Protein AF-A0A523UAK1-F1 (afdb_monomer_lite)

Secondary structure (DSSP, 8-state):
-HHHHHHHHHHHHHHHHHTT--HHHHHHHHT--HHHHHHHHHHHHHHHHHHHHHHHHHHHHHHHHHHHHHHHHHHHHHH--PPPGGGG--TTTTTS---EEEEETTTEEEEEEEETTTEEEEE-GGGGSTTHHHHHHHTTT-HHHHHHHHHHHHHHHHHHHHHHHHHHHHHHHHHHHS--EESS-SSSEEETHHHHHHHHHHHHHHHH---TTTTPPEEEEEEETTEEEEEETTEEEEEES-HHHHHHHHHHHHHHHHHHHH-TTTHHHHHHHHHHHHHHHHHHHHHHHHHHHHHHH----S--TTS--

Radius of gyration: 34.35 Å; chains: 1; bounding box: 77×34×96 Å

Sequence (309 aa):
MERRRKRELLDRILQLSRQGSSDSAIGRQLGIHRTTVKRYRESAEKEDVTKQARIQVVQEALSKHFTELCQVIENMRSQIVAPSPDYACIDDLGTHGLHSITYVERGSGVLWRTQEGMGVELCIPVESEFLFPRLRQHTKGLEFWKLFQVWKEKGGQYLSELSSFWRLIKRQAEEKTGLRILTTLDEPGLSRHFPHNIYEDACAHAFFGYTGWEGLAYEIASPKPDWFQLRQGGTTLACSSIKDEMERCLQAHQEMMEEHRSSDERALELRKAVEILGHLKELETRIAPELERLRLKRTFPGRCDVCPD

Foldseek 3Di:
DVVVVLVVLLVQLQVCVVVVDQLVRSCVVVVHDSVVSVVSPVVVVVVVVVVVVVVVVQVVVLVVLLVVLLVLLVLVLQQLDQAQLLQLLPVPCPDDQDWDWGQGPPRWTWTWGDDVPPFIFTDTPSCVDPCNVVNCQLAPPDCLVVLVVVLRVLSRVLSRLSNVLLVVLQVLLCVQLVFHEDPDQPAWHFHPVLSSVLSVLLSCCLQPVDDPCVPWDWDWDDPDQLKTFIDTPNHTGTIGSDSVSSVSSVVSSVVSSCCSNPDPVNSVSCVSSNVSSVVSVVSSVVNNVVSVVCSVVSHRNGGDPPNDD

pLDDT: mean 89.35, std 11.79, range [46.25, 98.06]

Structure (mmCIF, N/CA/C/O backbone):
data_AF-A0A523UAK1-F1
#
_entry.id   AF-A0A523UAK1-F1
#
loop_
_atom_site.group_PDB
_atom_site.id
_atom_site.type_symbol
_atom_site.label_atom_id
_atom_site.label_alt_id
_atom_site.label_comp_id
_atom_site.label_asym_id
_atom_site.label_entity_id
_atom_site.label_seq_id
_atom_site.pdbx_PDB_ins_code
_atom_site.Cartn_x
_atom_site.Cartn_y
_atom_site.Cartn_z
_atom_site.occupancy
_atom_site.B_iso_or_equiv
_atom_site.auth_seq_id
_atom_site.auth_comp_id
_atom_site.auth_asym_id
_atom_site.auth_atom_id
_atom_site.pdbx_PDB_model_num
ATOM 1 N N . MET A 1 1 ? 23.419 -9.175 -55.969 1.00 69.56 1 MET A N 1
ATOM 2 C CA . MET A 1 1 ? 24.867 -8.849 -55.903 1.00 69.56 1 MET A CA 1
ATOM 3 C C . MET A 1 1 ? 25.168 -7.354 -56.001 1.00 69.56 1 MET A C 1
ATOM 5 O O . MET A 1 1 ? 26.048 -6.877 -55.297 1.00 69.56 1 MET A O 1
ATOM 9 N N . GLU A 1 2 ? 24.438 -6.599 -56.818 1.00 88.38 2 GLU A N 1
ATOM 10 C CA . GLU A 1 2 ? 24.721 -5.183 -57.094 1.00 88.38 2 GLU A CA 1
ATOM 11 C C . GLU A 1 2 ? 24.652 -4.255 -55.863 1.00 88.38 2 GLU A C 1
ATOM 13 O O . GLU A 1 2 ? 25.543 -3.435 -55.656 1.00 88.38 2 GLU A O 1
ATOM 18 N N . ARG A 1 3 ? 23.673 -4.456 -54.966 1.00 89.31 3 ARG A N 1
ATOM 19 C CA . ARG A 1 3 ? 23.558 -3.683 -53.709 1.00 89.31 3 ARG A CA 1
ATOM 20 C C . ARG A 1 3 ? 24.768 -3.844 -52.783 1.00 89.31 3 ARG A C 1
ATOM 22 O O . ARG A 1 3 ? 25.185 -2.877 -52.154 1.00 89.31 3 ARG A O 1
ATOM 29 N N . ARG A 1 4 ? 25.344 -5.049 -52.720 1.00 91.50 4 ARG A N 1
ATOM 30 C CA . ARG A 1 4 ? 26.516 -5.349 -51.885 1.00 91.50 4 ARG A CA 1
ATOM 31 C C . ARG A 1 4 ? 27.772 -4.670 -52.433 1.00 91.50 4 ARG A C 1
ATOM 33 O O . ARG A 1 4 ? 28.433 -3.968 -51.684 1.00 91.50 4 ARG A O 1
ATOM 40 N N . ARG A 1 5 ? 28.021 -4.775 -53.746 1.00 92.56 5 ARG A N 1
ATOM 41 C CA . ARG A 1 5 ? 29.144 -4.088 -54.414 1.00 92.56 5 ARG A CA 1
ATOM 42 C C . ARG A 1 5 ? 29.057 -2.567 -54.277 1.00 92.56 5 ARG A C 1
ATOM 44 O O . ARG A 1 5 ? 30.064 -1.913 -54.037 1.00 92.56 5 ARG A O 1
ATOM 51 N N . LYS A 1 6 ? 27.847 -2.002 -54.389 1.00 91.44 6 LYS A N 1
ATOM 52 C CA . LYS A 1 6 ? 27.622 -0.567 -54.165 1.00 91.44 6 LYS A CA 1
ATOM 53 C C . LYS A 1 6 ? 27.946 -0.160 -52.725 1.00 91.44 6 LYS A C 1
ATOM 55 O O . LYS A 1 6 ? 28.580 0.870 -52.536 1.00 91.44 6 LYS A O 1
ATOM 60 N N . ARG A 1 7 ? 27.545 -0.959 -51.729 1.00 90.50 7 ARG A N 1
ATOM 61 C CA . ARG A 1 7 ? 27.861 -0.706 -50.314 1.00 90.50 7 ARG A CA 1
ATOM 62 C C . ARG A 1 7 ? 29.368 -0.785 -50.049 1.00 90.50 7 ARG A C 1
ATOM 64 O O . ARG A 1 7 ? 29.921 0.164 -49.519 1.00 90.50 7 ARG A O 1
ATOM 71 N N . GLU A 1 8 ? 30.035 -1.832 -50.532 1.00 94.12 8 GLU A N 1
ATOM 72 C CA . GLU A 1 8 ? 31.496 -1.990 -50.412 1.00 94.12 8 GLU A CA 1
ATOM 73 C C . GLU A 1 8 ? 32.261 -0.815 -51.050 1.00 94.12 8 GLU A C 1
ATOM 75 O O . GLU A 1 8 ? 33.266 -0.351 -50.512 1.00 94.12 8 GLU A O 1
ATOM 80 N N . LEU A 1 9 ? 31.770 -0.295 -52.181 1.00 94.31 9 LEU A N 1
ATOM 81 C CA . LEU A 1 9 ? 32.341 0.888 -52.818 1.00 94.31 9 LEU A CA 1
ATOM 82 C C . LEU A 1 9 ? 32.147 2.161 -51.975 1.00 94.31 9 LEU A C 1
ATOM 84 O O . LEU A 1 9 ? 33.087 2.945 -51.849 1.00 94.31 9 LEU A O 1
ATOM 88 N N . LEU A 1 10 ? 30.953 2.373 -51.410 1.00 94.38 10 LEU A N 1
ATOM 89 C CA . LEU A 1 10 ? 30.673 3.508 -50.522 1.00 94.38 10 LEU A CA 1
ATOM 90 C C . LEU A 1 10 ? 31.551 3.462 -49.266 1.00 94.38 10 LEU A C 1
ATOM 92 O O . LEU A 1 10 ? 32.147 4.478 -48.913 1.00 94.38 10 LEU A O 1
ATOM 96 N N . ASP A 1 11 ? 31.705 2.284 -48.660 1.00 93.06 11 ASP A N 1
ATOM 97 C CA . ASP A 1 11 ? 32.556 2.082 -47.483 1.00 93.06 11 ASP A CA 1
ATOM 98 C C . ASP A 1 11 ? 34.022 2.430 -47.791 1.00 93.06 11 ASP A C 1
ATOM 100 O O . ASP A 1 11 ? 34.675 3.128 -47.013 1.00 93.06 11 ASP A O 1
ATOM 104 N N . ARG A 1 12 ? 34.527 2.037 -48.971 1.00 95.62 12 ARG A N 1
ATOM 105 C CA . ARG A 1 12 ? 35.880 2.398 -49.435 1.00 95.62 12 ARG A CA 1
ATOM 106 C C . ARG A 1 12 ? 36.051 3.897 -49.673 1.00 95.62 12 ARG A C 1
ATOM 108 O O . ARG A 1 12 ? 37.082 4.450 -49.296 1.00 95.62 12 ARG A O 1
ATOM 115 N N . ILE A 1 13 ? 35.060 4.555 -50.282 1.00 95.88 13 ILE A N 1
ATOM 116 C CA . ILE A 1 13 ? 35.073 6.014 -50.488 1.00 95.88 13 ILE A CA 1
ATOM 117 C C . ILE A 1 13 ? 35.121 6.737 -49.134 1.00 95.88 13 ILE A C 1
ATOM 119 O O . ILE A 1 13 ? 35.956 7.624 -48.949 1.00 95.88 13 ILE A O 1
ATOM 123 N N . LEU A 1 14 ? 34.283 6.332 -48.172 1.00 94.19 14 LEU A N 1
ATOM 124 C CA . LEU A 1 14 ? 34.266 6.906 -46.823 1.00 94.19 14 LEU A CA 1
ATOM 125 C C . LEU A 1 14 ? 35.585 6.669 -46.078 1.00 94.19 14 LEU A C 1
ATOM 127 O O . LEU A 1 14 ? 36.099 7.587 -45.441 1.00 94.19 14 LEU A O 1
ATOM 131 N N . GLN A 1 15 ? 36.159 5.467 -46.174 1.00 95.75 15 GLN A N 1
ATOM 132 C CA . GLN A 1 15 ? 37.431 5.135 -45.531 1.00 95.75 15 GLN A CA 1
ATOM 133 C C . GLN A 1 15 ? 38.581 6.004 -46.057 1.00 95.75 15 GLN A C 1
ATOM 135 O O . GLN A 1 15 ? 39.305 6.595 -45.258 1.00 95.75 15 GLN A O 1
ATOM 140 N N . LEU A 1 16 ? 38.727 6.127 -47.382 1.00 96.62 16 LEU A N 1
ATOM 141 C CA . LEU A 1 16 ? 39.774 6.959 -47.987 1.00 96.62 16 LEU A CA 1
ATOM 142 C C . LEU A 1 16 ? 39.581 8.447 -47.661 1.00 96.62 16 LEU A C 1
ATOM 144 O O . LEU A 1 16 ? 40.558 9.157 -47.417 1.00 96.62 16 LEU A O 1
ATOM 148 N N . SER A 1 17 ? 38.330 8.915 -47.593 1.00 95.75 17 SER A N 1
ATOM 149 C CA . SER A 1 17 ? 38.021 10.285 -47.168 1.00 95.75 17 SER A CA 1
ATOM 150 C C . SER A 1 17 ? 38.417 10.534 -45.707 1.00 95.75 17 SER A C 1
ATOM 152 O O . SER A 1 17 ? 39.015 11.564 -45.412 1.00 95.75 17 SER A O 1
ATOM 154 N N . ARG A 1 18 ? 38.156 9.584 -44.793 1.00 94.25 18 ARG A N 1
ATOM 155 C CA . ARG A 1 18 ? 38.577 9.662 -43.376 1.00 94.25 18 ARG A CA 1
ATOM 156 C C . ARG A 1 18 ? 40.099 9.652 -43.202 1.00 94.25 18 ARG A C 1
ATOM 158 O O . ARG A 1 18 ? 40.598 10.193 -42.225 1.00 94.25 18 ARG A O 1
ATOM 165 N N . GLN A 1 19 ? 40.831 9.074 -44.155 1.00 96.75 19 GLN A N 1
ATOM 166 C CA . GLN A 1 19 ? 42.298 9.115 -44.216 1.00 96.75 19 GLN A CA 1
ATOM 167 C C . GLN A 1 19 ? 42.849 10.432 -44.800 1.00 96.75 19 GLN A C 1
ATOM 169 O O . GLN A 1 19 ? 44.060 10.568 -44.948 1.00 96.75 19 GLN A O 1
ATOM 174 N N . GLY A 1 20 ? 41.989 11.394 -45.156 1.00 96.88 20 GLY A N 1
ATOM 175 C CA . GLY A 1 20 ? 42.397 12.694 -45.697 1.00 96.88 20 GLY A CA 1
ATOM 176 C C . GLY A 1 20 ? 42.646 12.716 -47.210 1.00 96.88 20 GLY A C 1
ATOM 177 O O . GLY A 1 20 ? 43.204 13.686 -47.723 1.00 96.88 20 GLY A O 1
ATOM 178 N N . SER A 1 21 ? 42.241 11.680 -47.954 1.00 97.75 21 SER A N 1
ATOM 179 C CA . SER A 1 21 ? 42.381 11.672 -49.418 1.00 97.75 21 SER A CA 1
ATOM 180 C C . SER A 1 21 ? 41.394 12.637 -50.087 1.00 97.75 21 SER A C 1
ATOM 182 O O . SER A 1 21 ? 40.208 12.647 -49.767 1.00 97.75 21 SER A O 1
ATOM 184 N N . SER A 1 22 ? 41.858 13.415 -51.072 1.00 97.94 22 SER A N 1
ATOM 185 C CA . SER A 1 22 ? 40.984 14.293 -51.870 1.00 97.94 22 SER A CA 1
ATOM 186 C C . SER A 1 22 ? 40.099 13.506 -52.847 1.00 97.94 22 SER A C 1
ATOM 188 O O . SER A 1 22 ? 40.484 12.435 -53.314 1.00 97.94 22 SER A O 1
ATOM 190 N N . ASP A 1 23 ? 38.951 14.067 -53.252 1.00 97.38 23 ASP A N 1
ATOM 191 C CA . ASP A 1 23 ? 38.010 13.417 -54.190 1.00 97.38 23 ASP A CA 1
ATOM 192 C C . ASP A 1 23 ? 38.673 12.981 -55.507 1.00 97.38 23 ASP A C 1
ATOM 194 O O . ASP A 1 23 ? 38.358 11.928 -56.064 1.00 97.38 23 ASP A O 1
ATOM 198 N N . SER A 1 24 ? 39.633 13.774 -55.992 1.00 97.62 24 SER A N 1
ATOM 199 C CA . SER A 1 24 ? 40.429 13.454 -57.181 1.00 97.62 24 SER A CA 1
ATOM 200 C C . SER A 1 24 ? 41.380 12.274 -56.949 1.00 97.62 24 SER A C 1
ATOM 202 O O . SER A 1 24 ? 41.566 11.455 -57.848 1.00 97.62 24 SER A O 1
ATOM 204 N N . ALA A 1 25 ? 41.988 12.165 -55.761 1.00 97.81 25 ALA A N 1
ATOM 205 C CA . ALA A 1 25 ? 42.853 11.039 -55.404 1.00 97.81 25 ALA A CA 1
ATOM 206 C C . ALA A 1 25 ? 42.045 9.741 -55.255 1.00 97.81 25 ALA A C 1
ATOM 208 O O . ALA A 1 25 ? 42.407 8.729 -55.854 1.00 97.81 25 ALA A O 1
ATOM 209 N N . ILE A 1 26 ? 40.904 9.810 -54.564 1.00 97.62 26 ILE A N 1
ATOM 210 C CA . ILE A 1 26 ? 39.968 8.689 -54.397 1.00 97.62 26 ILE A CA 1
ATOM 211 C C . ILE A 1 26 ? 39.463 8.200 -55.761 1.00 97.62 26 ILE A C 1
ATOM 213 O O . ILE A 1 26 ? 39.461 7.000 -56.029 1.00 97.62 26 ILE A O 1
ATOM 217 N N . GLY A 1 27 ? 39.081 9.123 -56.652 1.00 97.75 27 GLY A N 1
ATOM 218 C CA . GLY A 1 27 ? 38.611 8.784 -57.996 1.00 97.75 27 GLY A CA 1
ATOM 219 C C . GLY A 1 27 ? 39.660 8.055 -58.838 1.00 97.75 27 GLY A C 1
ATOM 220 O O . GLY A 1 27 ? 39.342 7.048 -59.471 1.00 97.75 27 GLY A O 1
ATOM 221 N N . ARG A 1 28 ? 40.926 8.500 -58.783 1.00 97.88 28 ARG A N 1
ATOM 222 C CA . ARG A 1 28 ? 42.049 7.808 -59.441 1.00 97.88 28 ARG A CA 1
ATOM 223 C C . ARG A 1 28 ? 42.280 6.409 -58.869 1.00 97.88 28 ARG A C 1
ATOM 225 O O . ARG A 1 28 ? 42.494 5.483 -59.639 1.00 97.88 28 ARG A O 1
ATOM 232 N N . GLN A 1 29 ? 42.204 6.252 -57.547 1.00 97.62 29 GLN A N 1
ATOM 233 C CA . GLN A 1 29 ? 42.451 4.972 -56.878 1.00 97.62 29 GLN A CA 1
ATOM 234 C C . GLN A 1 29 ? 41.345 3.937 -57.127 1.00 97.62 29 GLN A C 1
ATOM 236 O O . GLN A 1 29 ? 41.633 2.750 -57.254 1.00 97.62 29 GLN A O 1
ATOM 241 N N . LEU A 1 30 ? 40.083 4.370 -57.187 1.00 96.75 30 LEU A N 1
ATOM 242 C CA . LEU A 1 30 ? 38.929 3.479 -57.350 1.00 96.75 30 LEU A CA 1
ATOM 243 C C . LEU A 1 30 ? 38.461 3.335 -58.807 1.00 96.75 30 LEU A C 1
ATOM 245 O O . LEU A 1 30 ? 37.552 2.550 -59.067 1.00 96.75 30 LEU A O 1
ATOM 249 N N . GLY A 1 31 ? 39.049 4.082 -59.747 1.00 97.06 31 GLY A N 1
ATOM 250 C CA . GLY A 1 31 ? 38.653 4.071 -61.159 1.00 97.06 31 GLY A CA 1
ATOM 251 C C . GLY A 1 31 ? 37.300 4.741 -61.422 1.00 97.06 31 GLY A C 1
ATOM 252 O O . GLY A 1 31 ? 36.548 4.300 -62.287 1.00 97.06 31 GLY A O 1
ATOM 253 N N . ILE A 1 32 ? 36.953 5.786 -60.660 1.00 97.00 32 ILE A N 1
ATOM 254 C CA . ILE A 1 32 ? 35.646 6.461 -60.721 1.00 97.00 32 ILE A CA 1
ATOM 255 C C . ILE A 1 32 ? 35.835 7.969 -60.901 1.00 97.00 32 ILE A C 1
ATOM 257 O O . ILE A 1 32 ? 36.723 8.581 -60.313 1.00 97.00 32 ILE A O 1
ATOM 261 N N . HIS A 1 33 ? 34.965 8.605 -61.688 1.00 97.94 33 HIS A N 1
ATOM 262 C CA . HIS A 1 33 ? 35.018 10.049 -61.906 1.00 97.94 33 HIS A CA 1
ATOM 263 C C . HIS A 1 33 ? 34.830 10.854 -60.602 1.00 97.94 33 HIS A C 1
ATOM 265 O O . HIS A 1 33 ? 33.950 10.554 -59.791 1.00 97.94 33 HIS A O 1
ATOM 271 N N . ARG A 1 34 ? 35.607 11.935 -60.427 1.00 97.44 34 ARG A N 1
ATOM 272 C CA . ARG A 1 34 ? 35.631 12.765 -59.201 1.00 97.44 34 ARG A CA 1
ATOM 273 C C . ARG A 1 34 ? 34.254 13.279 -58.757 1.00 97.44 34 ARG A C 1
ATOM 275 O O . ARG A 1 34 ? 33.979 13.355 -57.567 1.00 97.44 34 ARG A O 1
ATOM 282 N N . THR A 1 35 ? 33.370 13.615 -59.701 1.00 97.19 35 THR A N 1
ATOM 283 C CA . THR A 1 35 ? 32.014 14.108 -59.382 1.00 97.19 35 THR A CA 1
ATOM 284 C C . THR A 1 35 ? 31.138 13.010 -58.786 1.00 97.19 35 THR A C 1
ATOM 286 O O . THR A 1 35 ? 30.347 13.279 -57.887 1.00 97.19 35 THR A O 1
ATOM 289 N N . THR A 1 36 ? 31.312 11.764 -59.237 1.00 96.31 36 THR A N 1
ATOM 290 C CA . THR A 1 36 ? 30.631 10.595 -58.677 1.00 96.31 36 THR A CA 1
ATOM 291 C C . THR A 1 36 ? 31.126 10.314 -57.264 1.00 96.31 36 THR A C 1
ATOM 293 O O . THR A 1 36 ? 30.300 10.065 -56.391 1.00 96.31 36 THR A O 1
ATOM 296 N N . VAL A 1 37 ? 32.441 10.419 -57.025 1.00 97.12 37 VAL A N 1
ATOM 297 C CA . VAL A 1 37 ? 33.036 10.300 -55.682 1.00 97.12 37 VAL A CA 1
ATOM 298 C C . VAL A 1 37 ? 32.459 11.355 -54.741 1.00 97.12 37 VAL A C 1
ATOM 300 O O . VAL A 1 37 ? 31.913 10.987 -53.705 1.00 97.12 37 VAL A O 1
ATOM 303 N N . LYS A 1 38 ? 32.486 12.638 -55.133 1.00 96.69 38 LYS A N 1
ATOM 304 C CA . LYS A 1 38 ? 31.915 13.741 -54.344 1.00 96.69 38 LYS A CA 1
ATOM 305 C C . LYS A 1 38 ? 30.445 13.487 -53.994 1.00 96.69 38 LYS A C 1
ATOM 307 O O . LYS A 1 38 ? 30.083 13.518 -52.824 1.00 96.69 38 LYS A O 1
ATOM 312 N N . ARG A 1 39 ? 29.615 13.154 -54.992 1.00 96.94 39 ARG A N 1
ATOM 313 C CA . ARG A 1 39 ? 28.186 12.855 -54.794 1.00 96.94 39 ARG A CA 1
ATOM 314 C C . ARG A 1 39 ? 27.964 11.675 -53.846 1.00 96.94 39 ARG A C 1
ATOM 316 O O . ARG A 1 39 ? 27.059 11.714 -53.021 1.00 96.94 39 ARG A O 1
ATOM 323 N N . TYR A 1 40 ? 28.748 10.607 -53.987 1.00 95.12 40 TYR A N 1
ATOM 324 C CA . TYR A 1 40 ? 28.641 9.425 -53.131 1.00 95.12 40 TYR A CA 1
ATOM 325 C C . TYR A 1 40 ? 29.091 9.703 -51.702 1.00 95.12 40 TYR A C 1
ATOM 327 O O . TYR A 1 40 ? 28.405 9.263 -50.783 1.00 95.12 40 TYR A O 1
ATOM 335 N N . ARG A 1 41 ? 30.166 10.477 -51.509 1.00 95.12 41 ARG A N 1
ATOM 336 C CA . ARG A 1 41 ? 30.589 10.924 -50.180 1.00 95.12 41 ARG A CA 1
ATOM 337 C C . ARG A 1 41 ? 29.502 11.764 -49.514 1.00 95.12 41 ARG A C 1
ATOM 339 O O . ARG A 1 41 ? 29.046 11.386 -48.447 1.00 95.12 41 ARG A O 1
ATOM 346 N N . GLU A 1 42 ? 29.027 12.825 -50.169 1.00 94.88 42 GLU A N 1
ATOM 347 C CA . GLU A 1 42 ? 27.986 13.708 -49.615 1.00 94.88 42 GLU A CA 1
ATOM 348 C C . GLU A 1 42 ? 26.691 12.945 -49.291 1.00 94.88 42 GLU A C 1
ATOM 350 O O . GLU A 1 42 ? 26.047 13.190 -48.273 1.00 94.88 42 GLU A O 1
ATOM 355 N N . SER A 1 43 ? 26.295 11.999 -50.151 1.00 92.56 43 SER A N 1
ATOM 356 C CA . SER A 1 43 ? 25.129 11.148 -49.899 1.00 92.56 43 SER A CA 1
ATOM 357 C C . SER A 1 43 ? 25.333 10.237 -48.688 1.00 92.56 43 SER A C 1
ATOM 359 O O . SER A 1 43 ? 24.403 10.064 -47.906 1.00 92.56 43 SER A O 1
ATOM 361 N N . ALA A 1 44 ? 26.519 9.645 -48.542 1.00 89.81 44 ALA A N 1
ATOM 362 C CA . ALA A 1 44 ? 26.830 8.742 -47.443 1.00 89.81 44 ALA A CA 1
ATOM 363 C C . ALA A 1 44 ? 27.013 9.492 -46.112 1.00 89.81 44 ALA A C 1
ATOM 365 O O . ALA A 1 44 ? 26.558 9.011 -45.082 1.00 89.81 44 ALA A O 1
ATOM 366 N N . GLU A 1 45 ? 27.589 10.698 -46.132 1.00 90.19 45 GLU A N 1
ATOM 367 C CA . GLU A 1 45 ? 27.660 11.597 -44.973 1.00 90.19 45 GLU A CA 1
ATOM 368 C C . GLU A 1 45 ? 26.258 11.987 -44.489 1.00 90.19 45 GLU A C 1
ATOM 370 O O . GLU A 1 45 ? 25.968 11.886 -43.300 1.00 90.19 45 GLU A O 1
ATOM 375 N N . LYS A 1 46 ? 25.345 12.353 -45.401 1.00 92.38 46 LYS A N 1
ATOM 376 C CA . LYS A 1 46 ? 23.939 12.627 -45.049 1.00 92.38 46 LYS A CA 1
ATOM 377 C C . LYS A 1 46 ? 23.236 11.406 -44.453 1.00 92.38 46 LYS A C 1
ATOM 379 O O . LYS A 1 46 ? 22.458 11.553 -43.509 1.00 92.38 46 LYS A O 1
ATOM 384 N N . GLU A 1 47 ? 23.484 10.212 -44.993 1.00 90.19 47 GLU A N 1
ATOM 385 C CA . GLU A 1 47 ? 22.935 8.962 -44.455 1.00 90.19 47 GLU A CA 1
ATOM 386 C C . GLU A 1 47 ? 23.496 8.654 -43.059 1.00 90.19 47 GLU A C 1
ATOM 388 O O . GLU A 1 47 ? 22.721 8.296 -42.173 1.00 90.19 47 GLU A O 1
ATOM 393 N N . ASP A 1 48 ? 24.799 8.856 -42.830 1.00 89.06 48 ASP A N 1
ATOM 394 C CA . ASP A 1 48 ? 25.440 8.654 -41.524 1.00 89.06 48 ASP A CA 1
ATOM 395 C C . ASP A 1 48 ? 24.907 9.644 -40.481 1.00 89.06 48 ASP A C 1
ATOM 397 O O . ASP A 1 48 ? 24.493 9.224 -39.404 1.00 89.06 48 ASP A O 1
ATOM 401 N N . VAL A 1 49 ? 24.779 10.931 -40.830 1.00 90.88 49 VAL A N 1
ATOM 402 C CA . VAL A 1 49 ? 24.141 11.945 -39.968 1.00 90.88 49 VAL A CA 1
ATOM 403 C C . VAL A 1 49 ? 22.700 11.551 -39.638 1.00 90.88 49 VAL A C 1
ATOM 405 O O . VAL A 1 49 ? 22.292 11.590 -38.481 1.00 90.88 49 VAL A O 1
ATOM 408 N N . THR A 1 50 ? 21.928 11.103 -40.632 1.00 93.06 50 THR A N 1
ATOM 409 C CA . THR A 1 50 ? 20.543 10.654 -40.413 1.00 93.06 50 THR A CA 1
ATOM 410 C C . THR A 1 50 ? 20.491 9.418 -39.513 1.00 93.06 50 THR A C 1
ATOM 412 O O . THR A 1 50 ? 19.621 9.308 -38.651 1.00 93.06 50 THR A O 1
ATOM 415 N N . LYS A 1 51 ? 21.418 8.472 -39.690 1.00 92.19 51 LYS A N 1
ATOM 416 C CA . LYS A 1 51 ? 21.523 7.265 -38.867 1.00 92.19 51 LYS A CA 1
ATOM 417 C C . LYS A 1 51 ? 21.908 7.607 -37.428 1.00 92.19 51 LYS A C 1
ATOM 419 O O . LYS A 1 51 ? 21.285 7.076 -36.515 1.00 92.19 51 LYS A O 1
ATOM 424 N N . GLN A 1 52 ? 22.882 8.491 -37.226 1.00 92.69 52 GLN A N 1
ATOM 425 C CA . GLN A 1 52 ? 23.281 8.975 -35.904 1.00 92.69 52 GLN A CA 1
ATOM 426 C C . GLN A 1 52 ? 22.129 9.702 -35.212 1.00 92.69 52 GLN A C 1
ATOM 428 O O . GLN A 1 52 ? 21.824 9.378 -34.070 1.00 92.69 52 GLN A O 1
ATOM 433 N N . ALA A 1 53 ? 21.414 10.578 -35.925 1.00 93.94 53 ALA A N 1
ATOM 434 C CA . ALA A 1 53 ? 20.222 11.239 -35.400 1.00 93.94 53 ALA A CA 1
ATOM 435 C C . ALA A 1 53 ? 19.140 10.226 -34.982 1.00 93.94 53 ALA A C 1
ATOM 437 O O . ALA A 1 53 ? 18.564 10.346 -33.906 1.00 93.94 53 ALA A O 1
ATOM 438 N N . ARG A 1 54 ? 18.895 9.176 -35.782 1.00 93.12 54 ARG A N 1
ATOM 439 C CA . ARG A 1 54 ? 17.960 8.096 -35.413 1.00 93.12 54 ARG A CA 1
ATOM 440 C C . ARG A 1 54 ? 18.408 7.335 -34.167 1.00 93.12 54 ARG A C 1
ATOM 442 O O . ARG A 1 54 ? 17.581 7.069 -33.302 1.00 93.12 54 ARG A O 1
ATOM 449 N N . ILE A 1 55 ? 19.694 6.988 -34.075 1.00 94.19 55 ILE A N 1
ATOM 450 C CA . ILE A 1 55 ? 20.260 6.318 -32.896 1.00 94.19 55 ILE A CA 1
ATOM 451 C C . ILE A 1 55 ? 20.083 7.201 -31.660 1.00 94.19 55 ILE A C 1
ATOM 453 O O . ILE A 1 55 ? 19.635 6.704 -30.632 1.00 94.19 55 ILE A O 1
ATOM 457 N N . GLN A 1 56 ? 20.372 8.497 -31.773 1.00 95.00 56 GLN A N 1
ATOM 458 C CA . GLN A 1 56 ? 20.227 9.448 -30.679 1.00 95.00 56 GLN A CA 1
ATOM 459 C C . GLN A 1 56 ? 18.769 9.558 -30.211 1.00 95.00 56 GLN A C 1
ATOM 461 O O . GLN A 1 56 ? 18.509 9.411 -29.023 1.00 95.00 56 GLN A O 1
ATOM 466 N N . VAL A 1 57 ? 17.809 9.715 -31.129 1.00 94.31 57 VAL A N 1
ATOM 467 C CA . VAL A 1 57 ? 16.373 9.766 -30.787 1.00 94.31 57 VAL A CA 1
ATOM 468 C C . VAL A 1 57 ? 15.926 8.492 -30.064 1.00 94.31 57 VAL A C 1
ATOM 470 O O . VAL A 1 57 ? 15.200 8.557 -29.074 1.00 94.31 57 VAL A O 1
ATOM 473 N N . VAL A 1 58 ? 16.387 7.323 -30.521 1.00 93.56 58 VAL A N 1
ATOM 474 C CA . VAL A 1 58 ? 16.097 6.037 -29.868 1.00 93.56 58 VAL A CA 1
ATOM 475 C C . VAL A 1 58 ? 16.723 5.965 -28.471 1.00 93.56 58 VAL A C 1
ATOM 477 O O . VAL A 1 58 ? 16.063 5.531 -27.528 1.00 93.56 58 VAL A O 1
ATOM 480 N N . GLN A 1 59 ? 17.972 6.407 -28.314 1.00 93.62 59 GLN A N 1
ATOM 481 C CA . GLN A 1 59 ? 18.662 6.444 -27.021 1.00 93.62 59 GLN A CA 1
ATOM 482 C C . GLN A 1 59 ? 17.982 7.393 -26.029 1.00 93.62 59 GLN A C 1
ATOM 484 O O . GLN A 1 59 ? 17.835 7.043 -24.857 1.00 93.62 59 GLN A O 1
ATOM 489 N N . GLU A 1 60 ? 17.535 8.562 -26.485 1.00 93.94 60 GLU A N 1
ATOM 490 C CA . GLU A 1 60 ? 16.794 9.533 -25.676 1.00 93.94 60 GLU A CA 1
ATOM 491 C C . GLU A 1 60 ? 15.438 8.966 -25.237 1.00 93.94 60 GLU A C 1
ATOM 493 O O . GLU A 1 60 ? 15.106 9.015 -24.051 1.00 93.94 60 GLU A O 1
ATOM 498 N N . ALA A 1 61 ? 14.692 8.344 -26.157 1.00 93.50 61 ALA A N 1
ATOM 499 C CA . ALA A 1 61 ? 13.417 7.700 -25.848 1.00 93.50 61 ALA A CA 1
ATOM 500 C C . ALA A 1 61 ? 13.574 6.556 -24.829 1.00 93.50 61 ALA A C 1
ATOM 502 O O . ALA A 1 61 ? 12.819 6.488 -23.859 1.00 93.50 61 ALA A O 1
ATOM 503 N N . LEU A 1 62 ? 14.583 5.694 -25.002 1.00 93.19 62 LEU A N 1
ATOM 504 C CA . LEU A 1 62 ? 14.900 4.618 -24.057 1.00 93.19 62 LEU A CA 1
ATOM 505 C C . LEU A 1 62 ? 15.315 5.158 -22.685 1.00 93.19 62 LEU A C 1
ATOM 507 O O . LEU A 1 62 ? 14.859 4.653 -21.662 1.00 93.19 62 LEU A O 1
ATOM 511 N N . SER A 1 63 ? 16.150 6.198 -22.655 1.00 93.75 63 SER A N 1
ATOM 512 C CA . SER A 1 63 ? 16.603 6.820 -21.405 1.00 93.75 63 SER A CA 1
ATOM 513 C C . SER A 1 63 ? 15.439 7.439 -20.636 1.00 93.75 63 SER A C 1
ATOM 515 O O . SER A 1 63 ? 15.353 7.286 -19.414 1.00 93.75 63 SER A O 1
ATOM 517 N N . LYS A 1 64 ? 14.512 8.092 -21.347 1.00 94.94 64 LYS A N 1
ATOM 518 C CA . LYS A 1 64 ? 13.277 8.618 -20.764 1.00 94.94 64 LYS A CA 1
ATOM 519 C C . LYS A 1 64 ? 12.407 7.489 -20.208 1.00 94.94 64 LYS A C 1
ATOM 521 O O . LYS A 1 64 ? 12.076 7.526 -19.029 1.00 94.94 64 LYS A O 1
ATOM 526 N N . HIS A 1 65 ? 12.129 6.457 -21.006 1.00 95.31 65 HIS A N 1
ATOM 527 C CA . HIS A 1 65 ? 11.343 5.289 -20.583 1.00 95.31 65 HIS A CA 1
ATOM 528 C C . HIS A 1 65 ? 11.921 4.624 -19.324 1.00 95.31 65 HIS A C 1
ATOM 530 O O . HIS A 1 65 ? 11.203 4.373 -18.361 1.00 95.31 65 HIS A O 1
ATOM 536 N N . PHE A 1 66 ? 13.236 4.398 -19.273 1.00 95.06 66 PHE A N 1
ATOM 537 C CA . PHE A 1 66 ? 13.881 3.819 -18.090 1.00 95.06 66 PHE A CA 1
ATOM 538 C C . PHE A 1 66 ? 13.859 4.743 -16.872 1.00 95.06 66 PHE A C 1
ATOM 540 O O . PHE A 1 66 ? 13.751 4.251 -15.750 1.00 95.06 66 PHE A O 1
ATOM 547 N N . THR A 1 67 ? 13.916 6.061 -17.072 1.00 96.19 67 THR A N 1
ATOM 548 C CA . THR A 1 67 ? 13.746 7.033 -15.982 1.00 96.19 67 THR A CA 1
ATOM 549 C C . THR A 1 67 ? 12.341 6.941 -15.393 1.00 96.19 67 THR A C 1
ATOM 551 O O . THR A 1 67 ? 12.191 6.891 -14.174 1.00 96.19 67 THR A O 1
ATOM 554 N N . GLU A 1 68 ? 11.319 6.834 -16.240 1.00 96.50 68 GLU A N 1
ATOM 555 C CA . GLU A 1 68 ? 9.935 6.671 -15.795 1.00 96.50 68 GLU A CA 1
ATOM 556 C C . GLU A 1 68 ? 9.729 5.326 -15.074 1.00 96.50 68 GLU A C 1
ATOM 558 O O . GLU A 1 68 ? 9.110 5.293 -14.014 1.00 96.50 68 GLU A O 1
ATOM 563 N N . LEU A 1 69 ? 10.332 4.225 -15.547 1.00 97.12 69 LEU A N 1
ATOM 564 C CA . LEU A 1 69 ? 10.319 2.949 -14.811 1.00 97.12 69 LEU A CA 1
ATOM 565 C C . LEU A 1 69 ? 10.999 3.046 -13.436 1.00 97.12 69 LEU A C 1
ATOM 567 O O . LEU A 1 69 ? 10.543 2.414 -12.484 1.00 97.12 69 LEU A O 1
ATOM 571 N N . CYS A 1 70 ? 12.075 3.830 -13.306 1.00 97.00 70 CYS A N 1
ATOM 572 C CA . CYS A 1 70 ? 12.704 4.072 -12.004 1.00 97.00 70 CYS A CA 1
ATOM 573 C C . CYS A 1 70 ? 11.764 4.819 -11.050 1.00 97.00 70 CYS A C 1
ATOM 575 O O . CYS A 1 70 ? 11.777 4.534 -9.856 1.00 97.00 70 CYS A O 1
ATOM 577 N N . GLN A 1 71 ? 10.934 5.730 -11.567 1.00 96.81 71 GLN A N 1
ATOM 578 C CA . GLN A 1 71 ? 9.923 6.414 -10.762 1.00 96.81 71 GLN A CA 1
ATOM 579 C C . GLN A 1 71 ? 8.850 5.441 -10.259 1.00 96.81 71 GLN A C 1
ATOM 581 O O . GLN A 1 71 ? 8.503 5.486 -9.083 1.00 96.81 71 GLN A O 1
ATOM 586 N N . VAL A 1 72 ? 8.387 4.513 -11.105 1.00 96.69 72 VAL A N 1
ATOM 587 C CA . VAL A 1 72 ? 7.452 3.449 -10.687 1.00 96.69 72 VAL A CA 1
ATOM 588 C C . VAL A 1 72 ? 8.067 2.591 -9.578 1.00 96.69 72 VAL A C 1
ATOM 590 O O . VAL A 1 72 ? 7.390 2.265 -8.610 1.00 96.69 72 VAL A O 1
ATOM 593 N N . ILE A 1 73 ? 9.357 2.245 -9.678 1.00 96.75 73 ILE A N 1
ATOM 594 C CA . ILE A 1 73 ? 10.063 1.500 -8.620 1.00 96.75 73 ILE A CA 1
ATOM 595 C C . ILE A 1 73 ? 10.090 2.291 -7.307 1.00 96.75 73 ILE A C 1
ATOM 597 O O . ILE A 1 73 ? 9.870 1.704 -6.250 1.00 96.75 73 ILE A O 1
ATOM 601 N N . GLU A 1 74 ? 10.348 3.599 -7.356 1.00 95.12 74 GLU A N 1
ATOM 602 C CA . GLU A 1 74 ? 10.359 4.452 -6.162 1.00 95.12 74 GLU A CA 1
ATOM 603 C C . GLU A 1 74 ? 8.967 4.536 -5.518 1.00 95.12 74 GLU A C 1
ATOM 605 O O . GLU A 1 74 ? 8.835 4.339 -4.310 1.00 95.12 74 GLU A O 1
ATOM 610 N N . ASN A 1 75 ? 7.923 4.727 -6.332 1.00 93.38 75 ASN A N 1
ATOM 611 C CA . ASN A 1 75 ? 6.530 4.719 -5.880 1.00 93.38 75 ASN A CA 1
ATOM 612 C C . ASN A 1 75 ? 6.153 3.365 -5.263 1.00 93.38 75 ASN A C 1
ATOM 614 O O . ASN A 1 75 ? 5.498 3.302 -4.228 1.00 93.38 75 ASN A O 1
ATOM 618 N N . MET A 1 76 ? 6.593 2.265 -5.875 1.00 94.56 76 MET A N 1
ATOM 619 C CA . MET A 1 76 ? 6.373 0.923 -5.347 1.00 94.56 76 MET A CA 1
ATOM 620 C C . MET A 1 76 ? 7.090 0.729 -4.012 1.00 94.56 76 MET A C 1
ATOM 622 O O . MET A 1 76 ? 6.501 0.214 -3.067 1.00 94.56 76 MET A O 1
ATOM 626 N N . ARG A 1 77 ? 8.339 1.184 -3.900 1.00 94.19 77 ARG A N 1
ATOM 627 C CA . ARG A 1 77 ? 9.121 1.089 -2.666 1.00 94.19 77 ARG A CA 1
ATOM 628 C C . ARG A 1 77 ? 8.487 1.879 -1.521 1.00 94.19 77 ARG A C 1
ATOM 630 O O . ARG A 1 77 ? 8.485 1.381 -0.402 1.00 94.19 77 ARG A O 1
ATOM 637 N N . SER A 1 78 ? 7.967 3.080 -1.775 1.00 91.94 78 SER A N 1
ATOM 638 C CA . SER A 1 78 ? 7.310 3.880 -0.733 1.00 91.94 78 SER A CA 1
ATOM 639 C C . SER A 1 78 ? 5.961 3.300 -0.294 1.00 91.94 78 SER A C 1
ATOM 641 O O . SER A 1 78 ? 5.540 3.538 0.837 1.00 91.94 78 SER A O 1
ATOM 643 N N . GLN A 1 79 ? 5.303 2.517 -1.155 1.00 91.75 79 GLN A N 1
ATOM 644 C CA . GLN A 1 79 ? 3.991 1.917 -0.890 1.00 91.75 79 GLN A CA 1
ATOM 645 C C . GLN A 1 79 ? 4.048 0.505 -0.288 1.00 91.75 79 GLN A C 1
ATOM 647 O O . GLN A 1 79 ? 3.065 0.065 0.302 1.00 91.75 79 GLN A O 1
ATOM 652 N N . ILE A 1 80 ? 5.172 -0.211 -0.404 1.00 92.81 80 ILE A N 1
ATOM 653 C CA . ILE A 1 80 ? 5.382 -1.505 0.266 1.00 92.81 80 ILE A CA 1
ATOM 654 C C . ILE A 1 80 ? 5.776 -1.236 1.719 1.00 92.81 80 ILE A C 1
ATOM 656 O O . ILE A 1 80 ? 6.952 -1.211 2.078 1.00 92.81 80 ILE A O 1
ATOM 660 N N . VAL A 1 81 ? 4.757 -0.970 2.529 1.00 91.12 81 VAL A N 1
ATOM 661 C CA . VAL A 1 81 ? 4.846 -0.726 3.969 1.00 91.12 81 VAL A CA 1
ATOM 662 C C . VAL A 1 81 ? 3.684 -1.447 4.637 1.00 91.12 81 VAL A C 1
ATOM 664 O O . VAL A 1 81 ? 2.553 -1.382 4.150 1.00 91.12 81 VAL A O 1
ATOM 667 N N . ALA A 1 82 ? 3.950 -2.132 5.745 1.00 89.31 82 ALA A N 1
ATOM 668 C CA . ALA A 1 82 ? 2.923 -2.846 6.477 1.00 89.31 82 ALA A CA 1
ATOM 669 C C . ALA A 1 82 ? 1.853 -1.853 6.953 1.00 89.31 82 ALA A C 1
ATOM 671 O O . ALA A 1 82 ? 2.204 -0.830 7.553 1.00 89.31 82 ALA A O 1
ATOM 672 N N . PRO A 1 83 ? 0.559 -2.138 6.732 1.00 86.69 83 PRO A N 1
ATOM 673 C CA . PRO A 1 83 ? -0.499 -1.279 7.241 1.00 86.69 83 PRO A CA 1
ATOM 674 C C . PRO A 1 83 ? -0.417 -1.182 8.770 1.00 86.69 83 PRO A C 1
ATOM 676 O O . PRO A 1 83 ? -0.281 -2.200 9.455 1.00 86.69 83 PRO A O 1
ATOM 679 N N . SER A 1 84 ? -0.513 0.033 9.317 1.00 86.75 84 SER A N 1
ATOM 680 C CA . SER A 1 84 ? -0.690 0.185 10.766 1.00 86.75 84 SER A CA 1
ATOM 681 C C . SER A 1 84 ? -2.057 -0.397 11.176 1.00 86.75 84 SER A C 1
ATOM 683 O O . SER A 1 84 ? -3.016 -0.297 10.400 1.00 86.75 84 SER A O 1
ATOM 685 N N . PRO A 1 85 ? -2.155 -1.033 12.360 1.00 86.31 85 PRO A N 1
ATOM 686 C CA . PRO A 1 85 ? -3.401 -1.622 12.848 1.00 86.31 85 PRO A CA 1
ATOM 687 C C . PRO A 1 85 ? -4.543 -0.602 12.981 1.00 86.31 85 PRO A C 1
ATOM 689 O O . PRO A 1 85 ? -5.701 -0.966 12.763 1.00 86.31 85 PRO A O 1
ATOM 692 N N . ASP A 1 86 ? -4.227 0.669 13.237 1.00 77.69 86 ASP A N 1
ATOM 693 C CA . ASP A 1 86 ? -5.207 1.754 13.405 1.00 77.69 86 ASP A CA 1
ATOM 694 C C . ASP A 1 86 ? -6.005 1.990 12.109 1.00 77.69 86 ASP A C 1
ATOM 696 O O . ASP A 1 86 ? -7.210 2.232 12.114 1.00 77.69 86 ASP A O 1
ATOM 700 N N . TYR A 1 87 ? -5.344 1.818 10.961 1.00 69.94 87 TYR A N 1
ATOM 701 C CA . TYR A 1 87 ? -5.927 2.010 9.629 1.00 69.94 87 TYR A CA 1
ATOM 702 C C . TYR A 1 87 ? -6.664 0.773 9.098 1.00 69.94 87 TYR A C 1
ATOM 704 O O . TYR A 1 87 ? -7.293 0.830 8.039 1.00 69.94 87 TYR A O 1
ATOM 712 N N . ALA A 1 88 ? -6.584 -0.349 9.813 1.00 64.50 88 ALA A N 1
ATOM 713 C CA . ALA A 1 88 ? -7.207 -1.613 9.433 1.00 64.50 88 ALA A CA 1
ATOM 714 C C . ALA A 1 88 ? -8.603 -1.809 10.047 1.00 64.50 88 ALA A C 1
ATOM 716 O O . ALA A 1 88 ? -9.204 -2.871 9.878 1.00 64.50 88 ALA A O 1
ATOM 717 N N . CYS A 1 89 ? -9.143 -0.796 10.732 1.00 65.19 89 CYS A N 1
ATOM 718 C CA . CYS A 1 89 ? -10.527 -0.785 11.189 1.00 65.19 89 CYS A CA 1
ATOM 719 C C . CYS A 1 89 ? -11.466 -0.570 9.989 1.00 65.19 89 CYS A C 1
ATOM 721 O O . CYS A 1 89 ? -11.877 0.547 9.672 1.00 65.19 89 CYS A O 1
ATOM 723 N N . ILE A 1 90 ? -11.762 -1.649 9.260 1.00 65.00 90 ILE A N 1
ATOM 724 C CA . ILE A 1 90 ? -12.609 -1.592 8.066 1.00 65.00 90 ILE A CA 1
ATOM 725 C C . ILE A 1 90 ? -14.078 -1.702 8.479 1.00 65.00 90 ILE A C 1
ATOM 727 O O . ILE A 1 90 ? -14.661 -2.788 8.473 1.00 65.00 90 ILE A O 1
ATOM 731 N N . ASP A 1 91 ? -14.665 -0.568 8.855 1.00 61.16 91 ASP A N 1
ATOM 732 C CA . ASP A 1 91 ? -16.037 -0.490 9.370 1.00 61.16 91 ASP A CA 1
ATOM 733 C C . ASP A 1 91 ? -17.112 -0.927 8.346 1.00 61.16 91 ASP A C 1
ATOM 735 O O . ASP A 1 91 ? -18.170 -1.420 8.730 1.00 61.16 91 ASP A O 1
ATOM 739 N N . ASP A 1 92 ? -16.810 -0.847 7.041 1.00 55.34 92 ASP A N 1
ATOM 740 C CA . ASP A 1 92 ? -17.812 -0.888 5.960 1.00 55.34 92 ASP A CA 1
ATOM 741 C C . ASP A 1 92 ? -17.527 -1.895 4.823 1.00 55.34 92 ASP A C 1
ATOM 743 O O . ASP A 1 92 ? -17.949 -1.704 3.681 1.00 55.34 92 ASP A O 1
ATOM 747 N N . LEU A 1 93 ? -16.865 -3.030 5.090 1.00 52.34 93 LEU A N 1
ATOM 748 C CA . LEU A 1 93 ? -16.768 -4.098 4.067 1.00 52.34 93 LEU A CA 1
ATOM 749 C C . LEU A 1 93 ? -18.132 -4.703 3.685 1.00 52.34 93 LEU A C 1
ATOM 751 O O . LEU A 1 93 ? -18.227 -5.399 2.675 1.00 52.34 93 LEU A O 1
ATOM 755 N N . GLY A 1 94 ? -19.164 -4.489 4.507 1.00 46.25 94 GLY A N 1
ATOM 756 C CA . GLY A 1 94 ? -20.398 -5.271 4.477 1.00 46.25 94 GLY A CA 1
ATOM 757 C C . GLY A 1 94 ? -21.536 -4.737 3.610 1.00 46.25 94 GLY A C 1
ATOM 758 O O . GLY A 1 94 ? -22.396 -5.527 3.239 1.00 46.25 94 GLY A O 1
ATOM 759 N N . THR A 1 95 ? -21.594 -3.444 3.281 1.00 52.19 95 THR A N 1
ATOM 760 C CA . THR A 1 95 ? -22.861 -2.863 2.784 1.00 52.19 95 THR A CA 1
ATOM 761 C C . THR A 1 95 ? -22.868 -2.456 1.316 1.00 52.19 95 THR A C 1
ATOM 763 O O . THR A 1 95 ? -23.933 -2.521 0.705 1.00 52.19 95 THR A O 1
ATOM 766 N N . HIS A 1 96 ? -21.732 -2.105 0.697 1.00 51.81 96 HIS A N 1
ATOM 767 C CA . HIS A 1 96 ? -21.758 -1.547 -0.670 1.00 51.81 96 HIS A CA 1
ATOM 768 C C . HIS A 1 96 ? -20.714 -2.074 -1.664 1.00 51.81 96 HIS A C 1
ATOM 770 O O . HIS A 1 96 ? -20.552 -1.480 -2.729 1.00 51.81 96 HIS A O 1
ATOM 776 N N . GLY A 1 97 ? -20.028 -3.189 -1.381 1.00 51.59 97 GLY A N 1
ATOM 777 C CA . GLY A 1 97 ? -19.096 -3.805 -2.346 1.00 51.59 97 GLY A CA 1
ATOM 778 C C . GLY A 1 97 ? -17.993 -2.855 -2.840 1.00 51.59 97 GLY A C 1
ATOM 779 O O . GLY A 1 97 ? -17.452 -3.035 -3.933 1.00 51.59 97 GLY A O 1
ATOM 780 N N . LEU A 1 98 ? -17.702 -1.801 -2.069 1.00 51.34 98 LEU A N 1
ATOM 781 C CA . LEU A 1 98 ? -16.845 -0.710 -2.498 1.00 51.34 98 LEU A CA 1
ATOM 782 C C . LEU A 1 98 ? -15.394 -0.955 -2.085 1.00 51.34 98 LEU A C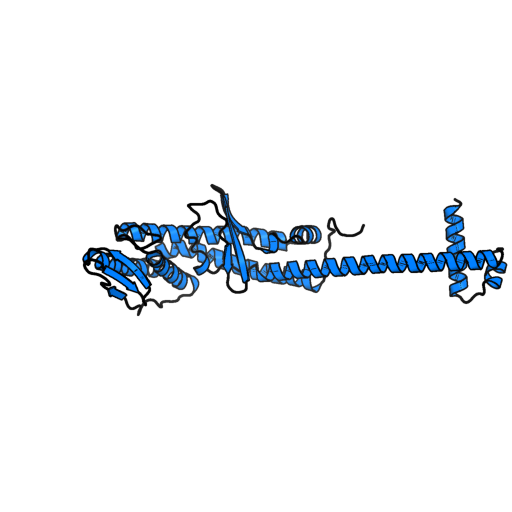 1
ATOM 784 O O . LEU A 1 98 ? -15.099 -1.480 -1.014 1.00 51.34 98 LEU A O 1
ATOM 788 N N . HIS A 1 99 ? -14.491 -0.516 -2.957 1.00 53.81 99 HIS A N 1
ATOM 789 C CA . HIS A 1 99 ? -13.065 -0.432 -2.688 1.00 53.81 99 HIS A CA 1
ATOM 790 C C . HIS A 1 99 ? -12.872 0.606 -1.576 1.00 53.81 99 HIS A C 1
ATOM 792 O O . HIS A 1 99 ? -13.061 1.797 -1.824 1.00 53.81 99 HIS A O 1
ATOM 798 N N . SER A 1 100 ? -12.529 0.183 -0.359 1.00 57.97 100 SER A N 1
ATOM 799 C CA . SER A 1 100 ? -12.070 1.141 0.645 1.00 57.97 100 SER A CA 1
ATOM 800 C C . SER A 1 100 ? -10.628 1.498 0.312 1.00 57.97 100 SER A C 1
ATOM 802 O O . SER A 1 100 ? -9.763 0.625 0.203 1.00 57.97 100 SER A O 1
ATOM 804 N N . ILE A 1 101 ? -10.392 2.788 0.088 1.00 55.34 101 ILE A N 1
ATOM 805 C CA . ILE A 1 101 ? -9.052 3.352 -0.014 1.00 55.34 101 ILE A CA 1
ATOM 806 C C . ILE A 1 101 ? -8.729 3.895 1.364 1.00 55.34 101 ILE A C 1
ATOM 808 O O . ILE A 1 101 ? -9.302 4.911 1.760 1.00 55.34 101 ILE A O 1
ATOM 812 N N . THR A 1 102 ? -7.801 3.260 2.069 1.00 61.06 102 THR A N 1
ATOM 813 C CA . THR A 1 102 ? -7.254 3.871 3.276 1.00 61.06 102 THR A CA 1
ATOM 814 C C . THR A 1 102 ? -5.863 4.387 2.971 1.00 61.06 102 THR A C 1
ATOM 816 O O . THR A 1 102 ? -4.984 3.672 2.486 1.00 61.06 102 THR A O 1
ATOM 819 N N . TYR A 1 103 ? -5.684 5.683 3.200 1.00 54.56 103 TYR A N 1
ATOM 820 C CA . TYR A 1 103 ? -4.386 6.323 3.098 1.00 54.56 103 TYR A CA 1
ATOM 821 C C . TYR A 1 103 ? -3.602 5.994 4.362 1.00 54.56 103 TYR A C 1
ATOM 823 O O . TYR A 1 103 ? -4.018 6.360 5.457 1.00 54.56 103 TYR A O 1
ATOM 831 N N . VAL A 1 104 ? -2.479 5.301 4.206 1.00 56.25 104 VAL A N 1
ATOM 832 C CA . VAL A 1 104 ? -1.491 5.153 5.273 1.00 56.25 104 VAL A CA 1
ATOM 833 C C . VAL A 1 104 ? -0.666 6.442 5.321 1.00 56.25 104 VAL A C 1
ATOM 835 O O . VAL A 1 104 ? -0.469 7.117 4.299 1.00 56.25 104 VAL A O 1
ATOM 838 N N . GLU A 1 105 ? -0.191 6.811 6.512 1.00 50.66 105 GLU A N 1
ATOM 839 C CA . GLU A 1 105 ? 0.739 7.929 6.683 1.00 50.66 105 GLU A CA 1
ATOM 840 C C . GLU A 1 105 ? 1.883 7.856 5.655 1.00 50.66 105 GLU A C 1
ATOM 842 O O . GLU A 1 105 ? 2.425 6.783 5.391 1.00 50.66 105 GLU A O 1
ATOM 847 N N . ARG A 1 106 ? 2.273 9.019 5.107 1.00 54.00 106 ARG A N 1
ATOM 848 C CA . ARG A 1 106 ? 3.263 9.226 4.016 1.00 54.00 106 ARG A CA 1
ATOM 849 C C . ARG A 1 106 ? 2.755 9.091 2.574 1.00 54.00 106 ARG A C 1
ATOM 851 O O . ARG A 1 106 ? 3.566 9.041 1.654 1.00 54.00 106 ARG A O 1
ATOM 858 N N . GLY A 1 107 ? 1.442 9.123 2.350 1.00 54.81 107 GLY A N 1
ATOM 859 C CA . GLY A 1 107 ? 0.876 9.120 0.990 1.00 54.81 107 GLY A CA 1
ATOM 860 C C . GLY A 1 107 ? 0.869 7.737 0.332 1.00 54.81 107 GLY A C 1
ATOM 861 O O . GLY A 1 107 ? 0.589 7.615 -0.861 1.00 54.81 107 GLY A O 1
ATOM 862 N N . SER A 1 108 ? 1.137 6.696 1.116 1.00 60.81 108 SER A N 1
ATOM 863 C CA . SER A 1 108 ? 1.015 5.308 0.703 1.00 60.81 108 SER A CA 1
ATOM 864 C C . SER A 1 108 ? -0.437 4.888 0.886 1.00 60.81 108 SER A C 1
ATOM 866 O O . SER A 1 108 ? -0.862 4.507 1.969 1.00 60.81 108 SER A O 1
ATOM 868 N N . GLY A 1 109 ? -1.244 5.018 -0.166 1.00 60.59 109 GLY A N 1
ATOM 869 C CA . GLY A 1 109 ? -2.562 4.390 -0.174 1.00 60.59 109 GLY A CA 1
ATOM 870 C C . GLY A 1 109 ? -2.384 2.878 -0.117 1.00 60.59 109 GLY A C 1
ATOM 871 O O . GLY A 1 109 ? -1.569 2.336 -0.857 1.00 60.59 109 GLY A O 1
ATOM 872 N N . VAL A 1 110 ? -3.126 2.191 0.739 1.00 66.38 110 VAL A N 1
ATOM 873 C CA . VAL A 1 110 ? -3.329 0.754 0.588 1.00 66.38 110 VAL A CA 1
ATOM 874 C C . VAL A 1 110 ? -4.772 0.593 0.151 1.00 66.38 110 VAL A C 1
ATOM 876 O O . VAL A 1 110 ? -5.710 1.025 0.819 1.00 66.38 110 VAL A O 1
ATOM 879 N N . LEU A 1 111 ? -4.933 0.031 -1.036 1.00 68.25 111 LEU A N 1
ATOM 880 C CA . LEU A 1 111 ? -6.222 -0.363 -1.561 1.00 68.25 111 LEU A CA 1
ATOM 881 C C . LEU A 1 111 ? -6.456 -1.788 -1.094 1.00 68.25 111 LEU A C 1
ATOM 883 O O . LEU A 1 111 ? -5.557 -2.621 -1.172 1.00 68.25 111 LEU A O 1
ATOM 887 N N . TRP A 1 112 ? -7.661 -2.112 -0.664 1.00 72.44 112 TRP A N 1
ATOM 888 C CA . TRP A 1 112 ? -8.042 -3.512 -0.603 1.00 72.44 112 TRP A CA 1
ATOM 889 C C . TRP A 1 112 ? -9.363 -3.736 -1.293 1.00 72.44 112 TRP A C 1
ATOM 891 O O . TRP A 1 112 ? -10.237 -2.868 -1.365 1.00 72.44 112 TRP A O 1
ATOM 901 N N . ARG A 1 113 ? -9.489 -4.945 -1.820 1.00 71.38 113 ARG A N 1
ATOM 902 C CA . ARG A 1 113 ? -10.712 -5.428 -2.425 1.00 71.38 113 ARG A CA 1
ATOM 903 C C . ARG A 1 113 ? -11.181 -6.623 -1.626 1.00 71.38 113 ARG A C 1
ATOM 905 O O . ARG A 1 113 ? -10.465 -7.613 -1.503 1.00 71.38 113 ARG A O 1
ATOM 912 N N . THR A 1 114 ? -12.394 -6.539 -1.105 1.00 68.88 114 THR A N 1
ATOM 913 C CA . THR A 1 114 ? -13.126 -7.737 -0.717 1.00 68.88 114 THR A CA 1
ATOM 914 C C . THR A 1 114 ? -13.855 -8.267 -1.934 1.00 68.88 114 THR A C 1
ATOM 916 O O . THR A 1 114 ? -14.515 -7.532 -2.668 1.00 68.88 114 THR A O 1
ATOM 919 N N . GLN A 1 115 ? -13.713 -9.560 -2.173 1.00 69.06 115 GLN A N 1
ATOM 920 C CA . GLN A 1 115 ? -14.577 -10.291 -3.086 1.00 69.06 115 GLN A CA 1
ATOM 921 C C . GLN A 1 115 ? -15.339 -11.316 -2.258 1.00 69.06 115 GLN A C 1
ATOM 923 O O . GLN A 1 115 ? -14.744 -11.983 -1.406 1.00 69.06 115 GLN A O 1
ATOM 928 N N . GLU A 1 116 ? -16.653 -11.422 -2.478 1.00 70.25 116 GLU A N 1
ATOM 929 C CA . GLU A 1 116 ? -17.479 -12.430 -1.810 1.00 70.25 116 GLU A CA 1
ATOM 930 C C . GLU A 1 116 ? -16.827 -13.813 -1.966 1.00 70.25 116 GLU A C 1
ATOM 932 O O . GLU A 1 116 ? -16.582 -14.283 -3.075 1.00 70.25 116 GLU A O 1
ATOM 937 N N . GLY A 1 117 ? -16.472 -14.432 -0.838 1.00 71.44 117 GLY A N 1
ATOM 938 C CA . GLY A 1 117 ? -15.834 -15.751 -0.792 1.00 71.44 117 GLY A CA 1
ATOM 939 C C . GLY A 1 117 ? -14.324 -15.811 -1.076 1.00 71.44 117 GLY A C 1
ATOM 940 O O . GLY A 1 117 ? -13.752 -16.883 -0.904 1.00 71.44 117 GLY A O 1
ATOM 941 N N . MET A 1 118 ? -13.654 -14.715 -1.460 1.00 68.44 118 MET A N 1
ATOM 942 C CA . MET A 1 118 ? -12.222 -14.727 -1.841 1.00 68.44 118 MET A CA 1
ATOM 943 C C . MET A 1 118 ? -11.284 -14.027 -0.838 1.00 68.44 118 MET A C 1
ATOM 945 O O . MET A 1 118 ? -10.071 -14.013 -1.035 1.00 68.44 118 MET A O 1
ATOM 949 N N . GLY A 1 119 ? -11.817 -13.491 0.263 1.00 79.50 119 GLY A N 1
ATOM 950 C CA . GLY A 1 119 ? -11.026 -12.818 1.299 1.00 79.50 119 GLY A CA 1
ATOM 951 C C . GLY A 1 119 ? -10.672 -11.367 0.958 1.00 79.50 119 GLY A C 1
ATOM 952 O O . GLY A 1 119 ? -11.304 -10.742 0.103 1.00 79.50 119 GLY A O 1
ATOM 953 N N . VAL A 1 120 ? -9.695 -10.814 1.683 1.00 83.69 120 VAL A N 1
ATOM 954 C CA . VAL A 1 120 ? -9.190 -9.446 1.497 1.00 83.69 120 VAL A CA 1
ATOM 955 C C . VAL A 1 120 ? -7.965 -9.493 0.583 1.00 83.69 120 VAL A C 1
ATOM 957 O O . VAL A 1 120 ? -6.939 -10.063 0.949 1.00 83.69 120 VAL A O 1
ATOM 960 N N . GLU A 1 121 ? -8.054 -8.891 -0.601 1.00 86.69 121 GLU A N 1
ATOM 961 C CA . GLU A 1 121 ? -6.913 -8.709 -1.500 1.00 86.69 121 GLU A CA 1
ATOM 962 C C . GLU A 1 121 ? -6.258 -7.353 -1.230 1.00 86.69 121 GLU A C 1
ATOM 964 O O . GLU A 1 121 ? -6.889 -6.313 -1.411 1.00 86.69 121 GLU A O 1
ATOM 969 N N . LEU A 1 122 ? -4.984 -7.359 -0.831 1.00 88.06 122 LEU A N 1
ATOM 970 C CA . LEU A 1 122 ? -4.167 -6.152 -0.728 1.00 88.06 122 LEU A CA 1
ATOM 971 C C . LEU A 1 122 ? -3.787 -5.664 -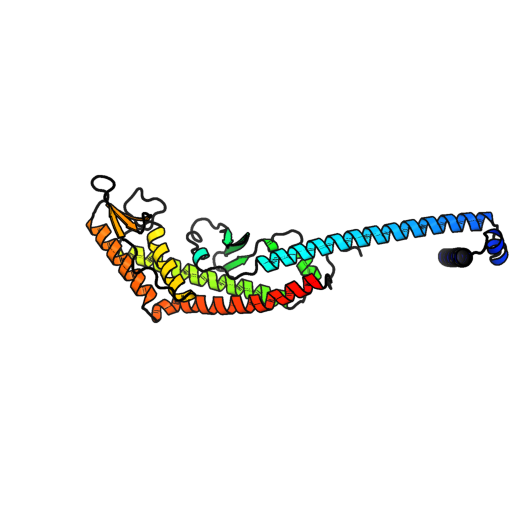2.129 1.00 88.06 122 LEU A C 1
ATOM 973 O O . LEU A 1 122 ? -3.375 -6.464 -2.961 1.00 88.06 122 LEU A O 1
ATOM 977 N N . CYS A 1 123 ? -3.867 -4.368 -2.391 1.00 89.56 123 CYS A N 1
ATOM 978 C CA . CYS A 1 123 ? -3.441 -3.716 -3.625 1.00 89.56 123 CYS A CA 1
ATOM 979 C C . CYS A 1 123 ? -2.719 -2.410 -3.274 1.00 89.56 123 CYS A C 1
ATOM 981 O O . CYS A 1 123 ? -3.107 -1.709 -2.341 1.00 89.56 123 CYS A O 1
ATOM 983 N N . ILE A 1 124 ? -1.693 -2.045 -4.037 1.00 90.12 124 ILE A N 1
ATOM 984 C CA . ILE A 1 124 ? -1.031 -0.741 -3.878 1.00 90.12 124 ILE A CA 1
ATOM 985 C C . ILE A 1 124 ? -1.305 0.159 -5.099 1.00 90.12 124 ILE A C 1
ATOM 987 O O . ILE A 1 124 ? -1.372 -0.349 -6.221 1.00 90.12 124 ILE A O 1
ATOM 991 N N . PRO A 1 125 ? -1.489 1.482 -4.925 1.00 89.62 125 PRO A N 1
ATOM 992 C CA . PRO A 1 125 ? -1.812 2.429 -5.991 1.00 89.62 125 PRO A CA 1
ATOM 993 C C . PRO A 1 125 ? -0.914 2.332 -7.224 1.00 89.62 125 PRO A C 1
ATOM 995 O O . PRO A 1 125 ? -1.417 2.434 -8.343 1.00 89.62 125 PRO A O 1
ATOM 998 N N . VAL A 1 126 ? 0.385 2.070 -7.043 1.00 93.06 126 VAL A N 1
ATOM 999 C CA . VAL A 1 126 ? 1.344 1.925 -8.150 1.00 93.06 126 VAL A CA 1
ATOM 1000 C C . VAL A 1 126 ? 0.941 0.816 -9.131 1.00 93.06 126 VAL A C 1
ATOM 1002 O O . VAL A 1 126 ? 1.261 0.906 -10.309 1.00 93.06 126 VAL A O 1
ATOM 1005 N N . GLU A 1 127 ? 0.179 -0.198 -8.704 1.00 94.12 127 GLU A N 1
ATOM 1006 C CA . GLU A 1 127 ? -0.302 -1.269 -9.591 1.00 94.12 127 GLU A CA 1
ATOM 1007 C C . GLU A 1 127 ? -1.270 -0.760 -10.668 1.00 94.12 127 GLU A C 1
ATOM 1009 O O . GLU A 1 127 ? -1.404 -1.383 -11.722 1.00 94.12 127 GLU A O 1
ATOM 1014 N N . SER A 1 128 ? -1.928 0.377 -10.416 1.00 91.94 128 SER A N 1
ATOM 1015 C CA . SER A 1 128 ? -2.818 1.044 -11.371 1.00 91.94 128 SER A CA 1
ATOM 1016 C C . SER A 1 128 ? -2.087 1.980 -12.339 1.00 91.94 128 SER A C 1
ATOM 1018 O O . SER A 1 128 ? -2.684 2.450 -13.309 1.00 91.94 128 SER A O 1
ATOM 1020 N N . GLU A 1 129 ? -0.795 2.247 -12.117 1.00 94.25 129 GLU A N 1
ATOM 1021 C CA . GLU A 1 129 ? -0.012 3.100 -13.004 1.00 94.25 129 GLU A CA 1
ATOM 1022 C C . GLU A 1 129 ? 0.214 2.428 -14.363 1.00 94.25 129 GLU A C 1
ATOM 1024 O O . GLU A 1 129 ? 0.546 1.246 -14.470 1.00 94.25 129 GLU A O 1
ATOM 1029 N N . PHE A 1 130 ? 0.127 3.221 -15.432 1.00 96.38 130 PHE A N 1
ATOM 1030 C CA . PHE A 1 130 ? 0.280 2.748 -16.811 1.00 96.38 130 PHE A CA 1
ATOM 1031 C C . PHE A 1 130 ? 1.596 1.993 -17.072 1.00 96.38 130 PHE A C 1
ATOM 1033 O O . PHE A 1 130 ? 1.651 1.078 -17.894 1.00 96.38 130 PHE A O 1
ATOM 1040 N N . LEU A 1 131 ? 2.670 2.367 -16.374 1.00 96.88 131 LEU A N 1
ATOM 1041 C CA . LEU A 1 131 ? 3.995 1.775 -16.547 1.00 96.88 131 LEU A CA 1
ATOM 1042 C C . LEU A 1 131 ? 4.246 0.544 -15.666 1.00 96.88 131 LEU A C 1
ATOM 1044 O O . LEU A 1 131 ? 5.214 -0.179 -15.914 1.00 96.88 131 LEU A O 1
ATOM 1048 N N . PHE A 1 132 ? 3.384 0.241 -14.694 1.00 97.25 132 PHE A N 1
ATOM 1049 C CA . PHE A 1 132 ? 3.562 -0.915 -13.814 1.00 97.25 132 PHE A CA 1
ATOM 1050 C C . PHE A 1 132 ? 3.569 -2.263 -14.565 1.00 97.25 132 PHE A C 1
ATOM 1052 O O . PHE A 1 132 ? 4.502 -3.053 -14.365 1.00 97.25 132 PHE A O 1
ATOM 1059 N N . PRO A 1 133 ? 2.652 -2.537 -15.521 1.00 97.56 133 PRO A N 1
ATOM 1060 C CA . PRO A 1 133 ? 2.731 -3.749 -16.339 1.00 97.56 133 PRO A CA 1
ATOM 1061 C C . PRO A 1 133 ? 4.043 -3.861 -17.127 1.00 97.56 133 PRO A C 1
ATOM 1063 O O . PRO A 1 133 ? 4.576 -4.959 -17.303 1.00 97.56 133 PRO A O 1
ATOM 1066 N N . ARG A 1 134 ? 4.605 -2.730 -17.571 1.00 97.25 134 ARG A N 1
ATOM 1067 C CA . ARG A 1 134 ? 5.875 -2.693 -18.312 1.00 97.25 134 ARG A CA 1
ATOM 1068 C C . ARG A 1 134 ? 7.067 -2.946 -17.408 1.00 97.25 134 ARG A C 1
ATOM 1070 O O . ARG A 1 134 ? 7.957 -3.696 -17.804 1.00 97.25 134 ARG A O 1
ATOM 1077 N N . LEU A 1 135 ? 7.062 -2.399 -16.191 1.00 97.31 135 LEU A N 1
ATOM 1078 C CA . LEU A 1 135 ? 8.042 -2.751 -15.165 1.00 97.31 135 LEU A CA 1
ATOM 1079 C C . LEU A 1 135 ? 8.053 -4.270 -14.952 1.00 97.31 135 LEU A C 1
ATOM 1081 O O . LEU A 1 135 ? 9.121 -4.886 -14.958 1.00 97.31 135 LEU A O 1
ATOM 1085 N N . ARG A 1 136 ? 6.871 -4.896 -14.865 1.00 97.12 136 ARG A N 1
ATOM 1086 C CA . ARG A 1 136 ? 6.727 -6.353 -14.730 1.00 97.12 136 ARG A CA 1
ATOM 1087 C C . ARG A 1 136 ? 7.252 -7.135 -15.930 1.00 97.12 136 ARG A C 1
ATOM 1089 O O . ARG A 1 136 ? 7.896 -8.161 -15.730 1.00 97.12 136 ARG A O 1
ATOM 1096 N N . GLN A 1 137 ? 7.036 -6.666 -17.159 1.00 97.12 137 GLN A N 1
ATOM 1097 C CA . GLN A 1 137 ? 7.618 -7.284 -18.361 1.00 97.12 137 GLN A CA 1
ATOM 1098 C C . GLN A 1 137 ? 9.152 -7.221 -18.344 1.00 97.12 137 GLN A C 1
ATOM 1100 O O . GLN A 1 137 ? 9.824 -8.228 -18.566 1.00 97.12 137 GLN A O 1
ATOM 1105 N N . HIS A 1 138 ? 9.699 -6.055 -17.999 1.00 96.69 138 HIS A N 1
ATOM 1106 C CA . HIS A 1 138 ? 11.138 -5.789 -17.925 1.00 96.69 138 HIS A CA 1
ATOM 1107 C C . HIS A 1 138 ? 11.871 -6.584 -16.853 1.00 96.69 138 HIS A C 1
ATOM 1109 O O . HIS A 1 138 ? 13.059 -6.868 -16.975 1.00 96.69 138 HIS A O 1
ATOM 1115 N N . THR A 1 139 ? 11.163 -6.937 -15.791 1.00 96.44 139 THR A N 1
ATOM 1116 C CA . THR A 1 139 ? 11.739 -7.588 -14.617 1.00 96.44 139 THR A CA 1
ATOM 1117 C C . THR A 1 139 ? 11.125 -8.961 -14.361 1.00 96.44 139 THR A C 1
ATOM 1119 O O . THR A 1 139 ? 11.176 -9.498 -13.251 1.00 96.44 139 THR A O 1
ATOM 1122 N N . LYS A 1 140 ? 10.539 -9.555 -15.404 1.00 95.62 140 LYS A N 1
ATOM 1123 C CA . LYS A 1 140 ? 9.930 -10.878 -15.339 1.00 95.62 140 LYS A CA 1
ATOM 1124 C C . LYS A 1 140 ? 10.962 -11.902 -14.864 1.00 95.62 140 LYS A C 1
ATOM 1126 O O . LYS A 1 140 ? 12.050 -12.008 -15.419 1.00 95.62 140 LYS A O 1
ATOM 1131 N N . GLY A 1 141 ? 10.592 -12.679 -13.849 1.00 93.94 141 GLY A N 1
ATOM 1132 C CA . GLY A 1 141 ? 11.434 -13.743 -13.299 1.00 93.94 141 GLY A CA 1
ATOM 1133 C C . GLY A 1 141 ? 12.372 -13.310 -12.172 1.00 93.94 141 GLY A C 1
ATOM 1134 O O . GLY A 1 141 ? 12.982 -14.180 -11.555 1.00 93.94 141 GLY A O 1
ATOM 1135 N N . LEU A 1 142 ? 12.456 -12.014 -11.852 1.00 95.25 142 LEU A N 1
ATOM 1136 C CA . LEU A 1 142 ? 13.160 -11.584 -10.647 1.00 95.25 142 LEU A CA 1
ATOM 1137 C C . LEU A 1 142 ? 12.431 -12.062 -9.385 1.00 95.25 142 LEU A C 1
ATOM 1139 O O . LEU A 1 142 ? 11.200 -12.105 -9.337 1.00 95.25 142 LEU A O 1
ATOM 1143 N N . GLU A 1 143 ? 13.207 -12.406 -8.356 1.00 94.69 143 GLU A N 1
ATOM 1144 C CA . GLU A 1 143 ? 12.697 -12.931 -7.085 1.00 94.69 143 GLU A CA 1
ATOM 1145 C C . GLU A 1 143 ? 11.743 -11.955 -6.390 1.00 94.69 143 GLU A C 1
ATOM 1147 O O . GLU A 1 143 ? 10.759 -12.391 -5.792 1.00 94.69 143 GLU A O 1
ATOM 1152 N N . PHE A 1 144 ? 11.964 -10.644 -6.541 1.00 94.88 144 PHE A N 1
ATOM 1153 C CA . PHE A 1 144 ? 11.130 -9.635 -5.891 1.00 94.88 144 PHE A CA 1
ATOM 1154 C C . PHE A 1 144 ? 9.643 -9.774 -6.236 1.00 94.88 144 PHE A C 1
ATOM 1156 O O . PHE A 1 144 ? 8.819 -9.512 -5.374 1.00 94.88 144 PHE A O 1
ATOM 1163 N N . TRP A 1 145 ? 9.270 -10.229 -7.442 1.00 97.00 145 TRP A N 1
ATOM 1164 C CA . TRP A 1 145 ? 7.856 -10.430 -7.786 1.00 97.00 145 TRP A CA 1
ATOM 1165 C C . TRP A 1 145 ? 7.210 -11.547 -6.967 1.00 97.00 145 TRP A C 1
ATOM 1167 O O . TRP A 1 145 ? 6.027 -11.462 -6.647 1.00 97.00 145 TRP A O 1
ATOM 1177 N N . LYS A 1 146 ? 7.980 -12.585 -6.616 1.00 97.25 146 LYS A N 1
ATOM 1178 C CA . LYS A 1 146 ? 7.509 -13.654 -5.729 1.00 97.25 146 LYS A CA 1
ATOM 1179 C C . LYS A 1 146 ? 7.358 -13.125 -4.306 1.00 97.25 146 LYS A C 1
ATOM 1181 O O . LYS A 1 146 ? 6.321 -13.343 -3.697 1.00 97.25 146 LYS A O 1
ATOM 1186 N N . LEU A 1 147 ? 8.357 -12.391 -3.810 1.00 97.31 147 LEU A N 1
ATOM 1187 C CA . LEU A 1 147 ? 8.306 -11.777 -2.478 1.00 97.31 147 LEU A CA 1
ATOM 1188 C C . LEU A 1 147 ? 7.151 -10.780 -2.358 1.00 97.31 147 LEU A C 1
ATOM 1190 O O . LEU A 1 147 ? 6.422 -10.814 -1.376 1.00 97.31 147 LEU A O 1
ATOM 1194 N N . PHE A 1 148 ? 6.951 -9.944 -3.376 1.00 96.75 148 PHE A N 1
ATOM 1195 C CA . PHE A 1 148 ? 5.859 -8.981 -3.442 1.00 96.75 148 PHE A CA 1
ATOM 1196 C C . PHE A 1 148 ? 4.496 -9.673 -3.405 1.00 96.75 148 PHE A C 1
ATOM 1198 O O . PHE A 1 148 ? 3.631 -9.261 -2.643 1.00 96.75 148 PHE A O 1
ATOM 1205 N N . GLN A 1 149 ? 4.318 -10.765 -4.153 1.00 96.56 149 GLN A N 1
ATOM 1206 C CA . GLN A 1 149 ? 3.076 -11.535 -4.114 1.00 96.56 149 GLN A CA 1
ATOM 1207 C C . GLN A 1 149 ? 2.814 -12.142 -2.726 1.00 96.56 149 GLN A C 1
ATOM 1209 O O . GLN A 1 149 ? 1.709 -12.016 -2.206 1.00 96.56 149 GLN A O 1
ATOM 1214 N N . VAL A 1 150 ? 3.835 -12.732 -2.094 1.00 97.12 150 VAL A N 1
ATOM 1215 C CA . VAL A 1 150 ? 3.719 -13.262 -0.724 1.00 97.12 150 VAL A CA 1
ATOM 1216 C C . VAL A 1 150 ? 3.405 -12.142 0.273 1.00 97.12 150 VAL A C 1
ATOM 1218 O O . VAL A 1 150 ? 2.583 -12.332 1.167 1.00 97.12 150 VAL A O 1
ATOM 1221 N N . TRP A 1 151 ? 4.008 -10.960 0.110 1.00 96.88 151 TRP A N 1
ATOM 1222 C CA . TRP A 1 151 ? 3.704 -9.781 0.923 1.00 96.88 151 TRP A CA 1
ATOM 1223 C C . TRP A 1 151 ? 2.243 -9.344 0.754 1.00 96.88 151 TRP A C 1
ATOM 1225 O O . TRP A 1 151 ? 1.564 -9.141 1.757 1.00 96.88 151 TRP A O 1
ATOM 1235 N N . LYS A 1 152 ? 1.711 -9.308 -0.477 1.00 94.69 152 LYS A N 1
ATOM 1236 C CA . LYS A 1 152 ? 0.289 -9.011 -0.732 1.00 94.69 152 LYS A CA 1
ATOM 1237 C C . LYS A 1 152 ? -0.643 -10.021 -0.060 1.00 94.69 152 LYS A C 1
ATOM 1239 O O . LYS A 1 152 ? -1.601 -9.626 0.599 1.00 94.69 152 LYS A O 1
ATOM 1244 N N . GLU A 1 153 ? -0.351 -11.313 -0.188 1.00 94.38 153 GLU A N 1
ATOM 1245 C CA . GLU A 1 153 ? -1.137 -12.390 0.430 1.00 94.38 153 GLU A CA 1
ATOM 1246 C C . GLU A 1 153 ? -1.123 -12.296 1.960 1.00 94.38 153 GLU A C 1
ATOM 1248 O O . GLU A 1 153 ? -2.168 -12.405 2.605 1.00 94.38 153 GLU A O 1
ATOM 1253 N N . LYS A 1 154 ? 0.049 -12.040 2.552 1.00 95.25 154 LYS A N 1
ATOM 1254 C CA . LYS A 1 154 ? 0.188 -11.838 3.998 1.00 95.25 154 LYS A CA 1
ATOM 1255 C C . LYS A 1 154 ? -0.507 -10.566 4.469 1.00 95.25 154 LYS A C 1
ATOM 1257 O O . LYS A 1 154 ? -1.127 -10.593 5.526 1.00 95.25 154 LYS A O 1
ATOM 1262 N N . GLY A 1 155 ? -0.474 -9.493 3.685 1.00 92.50 155 GLY A N 1
ATOM 1263 C CA . GLY A 1 155 ? -1.184 -8.258 4.009 1.00 92.50 155 GLY A CA 1
ATOM 1264 C C . GLY A 1 155 ? -2.696 -8.449 3.961 1.00 92.50 155 GLY A C 1
ATOM 1265 O O . GLY A 1 155 ? -3.396 -7.996 4.860 1.00 92.50 155 GLY A O 1
ATOM 1266 N N . GLY A 1 156 ? -3.197 -9.212 2.987 1.00 90.25 156 GLY A N 1
ATOM 1267 C CA . GLY A 1 156 ? -4.597 -9.636 2.946 1.00 90.25 156 GLY A CA 1
ATOM 1268 C C . GLY A 1 156 ? -5.005 -10.450 4.179 1.00 90.25 156 GLY A C 1
ATOM 1269 O O . GLY A 1 156 ? -6.026 -10.163 4.803 1.00 90.25 156 GLY A O 1
ATOM 1270 N N . GLN A 1 157 ? -4.175 -11.419 4.588 1.00 91.88 157 GLN A N 1
ATOM 1271 C CA . GLN A 1 157 ? -4.394 -12.193 5.820 1.00 91.88 157 GLN A CA 1
ATOM 1272 C C . GLN A 1 157 ? -4.421 -11.287 7.056 1.00 91.88 157 GLN A C 1
ATOM 1274 O O . GLN A 1 157 ? -5.360 -11.362 7.838 1.00 91.88 157 GLN A O 1
ATOM 1279 N N . TYR A 1 158 ? -3.439 -10.396 7.198 1.00 92.69 158 TYR A N 1
ATOM 1280 C CA . TYR A 1 158 ? -3.347 -9.441 8.303 1.00 92.69 158 TYR A CA 1
ATOM 1281 C C . TYR A 1 158 ? -4.607 -8.577 8.440 1.00 92.69 158 TYR A C 1
ATOM 1283 O O . TYR A 1 158 ? -5.218 -8.537 9.506 1.00 92.69 158 TYR A O 1
ATOM 1291 N N . LEU A 1 159 ? -5.044 -7.950 7.343 1.00 88.81 159 LEU A N 1
ATOM 1292 C CA . LEU A 1 159 ? -6.258 -7.129 7.325 1.00 88.81 159 LEU A CA 1
ATOM 1293 C C . LEU A 1 159 ? -7.517 -7.953 7.631 1.00 88.81 159 LEU A C 1
ATOM 1295 O O . LEU A 1 159 ? -8.437 -7.463 8.284 1.00 88.81 159 LEU A O 1
ATOM 1299 N N . SER A 1 160 ? -7.562 -9.212 7.190 1.00 88.19 160 SER A N 1
ATOM 1300 C CA . SER A 1 160 ? -8.668 -10.121 7.495 1.00 88.19 160 SER A CA 1
ATOM 1301 C C . SER A 1 160 ? -8.752 -10.464 8.986 1.00 88.19 160 SER A C 1
ATOM 1303 O O . SER A 1 160 ? -9.861 -10.527 9.525 1.00 88.19 160 SER A O 1
ATOM 1305 N N . GLU A 1 161 ? -7.619 -10.678 9.661 1.00 90.75 161 GLU A N 1
ATOM 1306 C CA . GLU A 1 161 ? -7.594 -10.921 11.112 1.00 90.75 161 GLU A CA 1
ATOM 1307 C C . GLU A 1 161 ? -8.067 -9.681 11.879 1.00 90.75 161 GLU A C 1
ATOM 1309 O O . GLU A 1 161 ? -8.984 -9.779 12.693 1.00 90.75 161 GLU A O 1
ATOM 1314 N N . LEU A 1 162 ? -7.541 -8.498 11.544 1.00 90.25 162 LEU A N 1
ATOM 1315 C CA . LEU A 1 162 ? -7.944 -7.241 12.187 1.00 90.25 162 LEU A CA 1
ATOM 1316 C C . LEU A 1 162 ? -9.426 -6.918 11.967 1.00 90.25 162 LEU A C 1
ATOM 1318 O O . LEU A 1 162 ? -10.137 -6.577 12.910 1.00 90.25 162 LEU A O 1
ATOM 1322 N N . SER A 1 163 ? -9.938 -7.126 10.752 1.00 87.31 163 SER A N 1
ATOM 1323 C CA . SER A 1 163 ? -11.369 -6.986 10.461 1.00 87.31 163 SER A CA 1
ATOM 1324 C C . SER A 1 163 ? -12.232 -7.978 11.250 1.00 87.31 163 SER A C 1
ATOM 1326 O O . SER A 1 163 ? -13.370 -7.669 11.609 1.00 87.31 163 SER A O 1
ATOM 1328 N N . SER A 1 164 ? -11.731 -9.191 11.492 1.00 88.31 164 SER A N 1
ATOM 1329 C CA . SER A 1 164 ? -12.463 -10.203 12.260 1.00 88.31 164 SER A CA 1
ATOM 1330 C C . SER A 1 164 ? -12.517 -9.836 13.740 1.00 88.31 164 SER A C 1
ATOM 1332 O O . SER A 1 164 ? -13.594 -9.904 14.334 1.00 88.31 164 SER A O 1
ATOM 1334 N N . PHE A 1 165 ? -11.408 -9.343 14.291 1.00 91.75 165 PHE A N 1
ATOM 1335 C CA . PHE A 1 165 ? -11.344 -8.818 15.652 1.00 91.75 165 PHE A CA 1
ATOM 1336 C C . PHE A 1 165 ? -12.246 -7.587 15.842 1.00 91.75 165 PHE A C 1
ATOM 1338 O O . PHE A 1 165 ? -13.029 -7.526 16.788 1.00 91.75 165 PHE A O 1
ATOM 1345 N N . TRP A 1 166 ? -12.248 -6.654 14.883 1.00 91.44 166 TRP A N 1
ATOM 1346 C CA . TRP A 1 166 ? -13.172 -5.514 14.875 1.00 91.44 166 TRP A CA 1
ATOM 1347 C C . TRP A 1 166 ? -14.641 -5.949 14.971 1.00 91.44 166 TRP A C 1
ATOM 1349 O O . TRP A 1 166 ? -15.403 -5.465 15.812 1.00 91.44 166 TRP A O 1
ATOM 1359 N N . ARG A 1 167 ? -15.039 -6.923 14.140 1.00 90.62 167 ARG A N 1
ATOM 1360 C CA . ARG A 1 167 ? -16.398 -7.487 14.149 1.00 90.62 167 ARG A CA 1
ATOM 1361 C C . ARG A 1 167 ? -16.741 -8.159 15.477 1.00 90.62 167 ARG A C 1
ATOM 1363 O O . ARG A 1 167 ? -17.893 -8.070 15.905 1.00 90.62 167 ARG A O 1
ATOM 1370 N N . LEU A 1 168 ? -15.772 -8.804 16.131 1.00 92.31 168 LEU A N 1
ATOM 1371 C CA . LEU A 1 168 ? -15.964 -9.366 17.466 1.00 92.31 168 LEU A CA 1
ATOM 1372 C C . LEU A 1 168 ? -16.264 -8.270 18.493 1.00 92.31 168 LEU A C 1
ATOM 1374 O O . LEU A 1 168 ? -17.260 -8.391 19.205 1.00 92.31 168 LEU A O 1
ATOM 1378 N N . ILE A 1 169 ? -15.446 -7.213 18.552 1.00 93.56 169 ILE A N 1
ATOM 1379 C CA . ILE A 1 169 ? -15.633 -6.101 19.498 1.00 93.56 169 ILE A CA 1
ATOM 1380 C C . ILE A 1 169 ? -17.000 -5.454 19.290 1.00 93.56 169 ILE A C 1
ATOM 1382 O O . ILE A 1 169 ? -17.748 -5.274 20.248 1.00 93.56 169 ILE A O 1
ATOM 1386 N N . LYS A 1 170 ? -17.358 -5.162 18.035 1.00 94.25 170 LYS A N 1
ATOM 1387 C CA . LYS A 1 170 ? -18.669 -4.616 17.670 1.00 94.25 170 LYS A CA 1
ATOM 1388 C C . LYS A 1 170 ? -19.811 -5.480 18.210 1.00 94.25 170 LYS A C 1
ATOM 1390 O O . LYS A 1 170 ? -20.677 -4.968 18.913 1.00 94.25 170 LYS A O 1
ATOM 1395 N N . ARG A 1 171 ? -19.775 -6.790 17.947 1.00 94.75 171 ARG A N 1
ATOM 1396 C CA . ARG A 1 171 ? -20.791 -7.731 18.441 1.00 94.75 171 ARG A CA 1
ATOM 1397 C C . ARG A 1 171 ? -20.859 -7.749 19.971 1.00 94.75 171 ARG A C 1
ATOM 1399 O O . ARG A 1 171 ? -21.946 -7.673 20.528 1.00 94.75 171 ARG A O 1
ATOM 1406 N N . GLN A 1 172 ? -19.714 -7.819 20.647 1.00 95.75 172 GLN A N 1
ATOM 1407 C CA . GLN A 1 172 ? -19.662 -7.837 22.112 1.00 95.75 172 GLN A CA 1
ATOM 1408 C C . GLN A 1 172 ? -20.193 -6.543 22.735 1.00 95.75 172 GLN A C 1
ATOM 1410 O O . GLN A 1 172 ? -20.861 -6.602 23.765 1.00 95.75 172 GLN A O 1
ATOM 1415 N N . ALA A 1 173 ? -19.927 -5.389 22.115 1.00 96.69 173 ALA A N 1
ATOM 1416 C CA . ALA A 1 173 ? -20.448 -4.106 22.571 1.00 96.69 173 ALA A CA 1
ATOM 1417 C C . ALA A 1 173 ? -21.983 -4.083 22.507 1.00 96.69 173 ALA A C 1
ATOM 1419 O O . ALA A 1 173 ? -22.632 -3.694 23.478 1.00 96.69 173 ALA A O 1
ATOM 1420 N N . GLU A 1 174 ? -22.572 -4.560 21.408 1.00 97.25 174 GLU A N 1
ATOM 1421 C CA . GLU A 1 174 ? -24.031 -4.653 21.266 1.00 97.25 174 GLU A CA 1
ATOM 1422 C C . GLU A 1 174 ? -24.639 -5.666 22.252 1.00 97.25 174 GLU A C 1
ATOM 1424 O O . GLU A 1 174 ? -25.645 -5.375 22.895 1.00 97.25 174 GLU A O 1
ATOM 1429 N N . GLU A 1 175 ? -24.003 -6.828 22.439 1.00 97.25 175 GLU A N 1
ATOM 1430 C CA . GLU A 1 175 ? -24.453 -7.868 23.376 1.00 97.25 175 GLU A CA 1
ATOM 1431 C C . GLU A 1 175 ? -24.405 -7.410 24.843 1.00 97.25 175 GLU A C 1
ATOM 1433 O O . GLU A 1 175 ? -25.367 -7.622 25.582 1.00 97.25 175 GLU A O 1
ATOM 1438 N N . LYS A 1 176 ? -23.311 -6.767 25.279 1.00 97.44 176 LYS A N 1
ATOM 1439 C CA . LYS A 1 176 ? -23.139 -6.315 26.672 1.00 97.44 176 LYS A CA 1
ATOM 1440 C C . LYS A 1 176 ? -24.010 -5.107 27.020 1.00 97.44 176 LYS A C 1
ATOM 1442 O O . LYS A 1 176 ? -24.430 -4.976 28.167 1.00 97.44 176 LYS A O 1
ATOM 1447 N N . THR A 1 177 ? -24.273 -4.217 26.062 1.00 97.62 177 THR A N 1
ATOM 1448 C CA . THR A 1 177 ? -25.044 -2.983 26.313 1.00 97.62 177 THR A CA 1
ATOM 1449 C C . THR A 1 177 ? -26.531 -3.119 25.993 1.00 97.62 177 THR A C 1
ATOM 1451 O O . THR A 1 177 ? -27.343 -2.380 26.550 1.00 97.62 177 THR A O 1
ATOM 1454 N N . GLY A 1 178 ? -26.901 -4.043 25.100 1.00 97.50 178 GLY A N 1
ATOM 1455 C CA . GLY A 1 178 ? -28.245 -4.141 24.530 1.00 97.50 178 GLY A CA 1
ATOM 1456 C C . GLY A 1 178 ? -28.578 -3.038 23.516 1.00 97.50 178 GLY A C 1
ATOM 1457 O O . GLY A 1 178 ? -29.717 -2.967 23.055 1.00 97.50 178 GLY A O 1
ATOM 1458 N N . LEU A 1 179 ? -27.614 -2.180 23.165 1.00 97.19 179 LEU A N 1
ATOM 1459 C CA . LEU A 1 179 ? -27.774 -1.070 22.227 1.00 97.19 179 LEU A CA 1
ATOM 1460 C C . LEU A 1 179 ? -27.111 -1.395 20.886 1.00 97.19 179 LEU A C 1
ATOM 1462 O O . LEU A 1 179 ? -26.088 -2.069 20.834 1.00 97.19 179 LEU A O 1
ATOM 1466 N N . ARG A 1 180 ? -27.677 -0.891 19.786 1.00 97.06 180 ARG A N 1
ATOM 1467 C CA . ARG A 1 180 ? -27.096 -1.049 18.443 1.00 97.06 180 ARG A CA 1
ATOM 1468 C C . ARG A 1 180 ? -26.061 0.028 18.160 1.00 97.06 180 ARG A C 1
ATOM 1470 O O . ARG A 1 180 ? -26.213 1.159 18.622 1.00 97.06 180 ARG A O 1
ATOM 1477 N N . ILE A 1 181 ? -25.063 -0.293 17.342 1.00 95.00 181 ILE A N 1
ATOM 1478 C CA . ILE A 1 181 ? -24.141 0.717 16.810 1.00 95.00 181 ILE A CA 1
ATOM 1479 C C . ILE A 1 181 ? -24.802 1.463 15.651 1.00 95.00 181 ILE A C 1
ATOM 1481 O O . ILE A 1 181 ? -25.225 0.856 14.665 1.00 95.00 181 ILE A O 1
ATOM 1485 N N . LEU A 1 182 ? -24.870 2.788 15.770 1.00 92.75 182 LEU A N 1
ATOM 1486 C CA . LEU A 1 182 ? -25.525 3.683 14.822 1.00 92.75 182 LEU A CA 1
ATOM 1487 C C . LEU A 1 182 ? -24.510 4.583 14.109 1.00 92.75 182 LEU A C 1
ATOM 1489 O O . LEU A 1 182 ? -23.496 4.999 14.675 1.00 92.75 182 LEU A O 1
ATOM 1493 N N . THR A 1 183 ? -24.812 4.925 12.855 1.00 87.12 183 THR A N 1
ATOM 1494 C CA . THR A 1 183 ? -24.023 5.886 12.068 1.00 87.12 183 THR A CA 1
ATOM 1495 C C . THR A 1 183 ? -24.239 7.321 12.555 1.00 87.12 183 THR A C 1
ATOM 1497 O O . THR A 1 183 ? -23.299 8.114 12.576 1.00 87.12 183 THR A O 1
ATOM 1500 N N . THR A 1 184 ? -25.465 7.647 12.975 1.00 88.75 184 THR A N 1
ATOM 1501 C CA . THR A 1 184 ? -25.831 8.920 13.609 1.00 88.75 184 THR A CA 1
ATOM 1502 C C . THR A 1 184 ? -26.527 8.654 14.943 1.00 88.75 184 THR A C 1
ATOM 1504 O O . THR A 1 184 ? -27.219 7.654 15.107 1.00 88.75 184 THR A O 1
ATOM 1507 N N . LEU A 1 185 ? -26.317 9.535 15.924 1.00 88.75 185 LEU A N 1
ATOM 1508 C CA . LEU A 1 185 ? -26.850 9.399 17.289 1.00 88.75 185 LEU A CA 1
ATOM 1509 C C . LEU A 1 185 ? -28.149 10.193 17.478 1.00 88.75 185 LEU A C 1
ATOM 1511 O O . LEU A 1 185 ? -28.308 10.920 18.462 1.00 88.75 185 LEU A O 1
ATOM 1515 N N . ASP A 1 186 ? -29.052 10.092 16.506 1.00 91.50 186 ASP A N 1
ATOM 1516 C CA . ASP A 1 186 ? -30.377 10.724 16.569 1.00 91.50 186 ASP A CA 1
ATOM 1517 C C . ASP A 1 186 ? -31.374 9.885 17.392 1.00 91.50 186 ASP A C 1
ATOM 1519 O O . ASP A 1 186 ? -32.413 10.382 17.822 1.00 91.50 186 ASP A O 1
ATOM 1523 N N . GLU A 1 187 ? -31.020 8.627 17.660 1.00 95.06 187 GLU A N 1
ATOM 1524 C CA . GLU A 1 187 ? -31.770 7.647 18.445 1.00 95.06 187 GLU A CA 1
ATOM 1525 C C . GLU A 1 187 ? -30.850 7.005 19.502 1.00 95.06 187 GLU A C 1
ATOM 1527 O O . GLU A 1 187 ? -29.625 7.082 19.360 1.00 95.06 187 GLU A O 1
ATOM 1532 N N . PRO A 1 188 ? -31.397 6.394 20.573 1.00 97.12 188 PRO A N 1
ATOM 1533 C CA . PRO A 1 188 ? -30.601 5.665 21.556 1.00 97.12 188 PRO A CA 1
ATOM 1534 C C . PRO A 1 188 ? -29.736 4.582 20.907 1.00 97.12 188 PRO A C 1
ATOM 1536 O O . PRO A 1 188 ? -30.230 3.740 20.154 1.00 97.12 188 PRO A O 1
ATOM 1539 N N . GLY A 1 189 ? -28.443 4.585 21.213 1.00 97.44 189 GLY A N 1
ATOM 1540 C CA . GLY A 1 189 ? -27.495 3.692 20.565 1.00 97.44 189 GLY A CA 1
ATOM 1541 C C . GLY A 1 189 ? -26.049 3.935 20.969 1.00 97.44 189 GLY A C 1
ATOM 1542 O O . GLY A 1 189 ? -25.721 4.849 21.732 1.00 97.44 189 GLY A O 1
ATOM 1543 N N . LEU A 1 190 ? -25.175 3.096 20.424 1.00 97.69 190 LEU A N 1
ATOM 1544 C CA . LEU A 1 190 ? -23.730 3.247 20.504 1.00 97.69 190 LEU A CA 1
ATOM 1545 C C . LEU A 1 190 ? -23.232 4.011 19.279 1.00 97.69 190 LEU A C 1
ATOM 1547 O O . LEU A 1 190 ? -23.676 3.781 18.155 1.00 97.69 190 LEU A O 1
ATOM 1551 N N . SER A 1 191 ? -22.268 4.895 19.481 1.00 95.56 191 SER A N 1
ATOM 1552 C CA . SER A 1 191 ? -21.533 5.505 18.380 1.00 95.56 191 SER A CA 1
ATOM 1553 C C . SER A 1 191 ? -20.461 4.543 17.880 1.00 95.56 191 SER A C 1
ATOM 1555 O O . SER A 1 191 ? -20.024 3.650 18.609 1.00 95.56 191 SER A O 1
ATOM 1557 N N . ARG A 1 192 ? -19.956 4.762 16.661 1.00 93.00 192 ARG A N 1
ATOM 1558 C CA . ARG A 1 192 ? -18.782 4.030 16.152 1.00 93.00 192 ARG A CA 1
ATOM 1559 C C . ARG A 1 192 ? -17.548 4.155 17.052 1.00 93.00 192 ARG A C 1
ATOM 1561 O O . ARG A 1 192 ? -16.705 3.269 17.047 1.00 93.00 192 ARG A O 1
ATOM 1568 N N . HIS A 1 193 ? -17.450 5.227 17.842 1.00 94.00 193 HIS A N 1
ATOM 1569 C CA . HIS A 1 193 ? -16.309 5.454 18.727 1.00 94.00 193 HIS A CA 1
ATOM 1570 C C . HIS A 1 193 ? -16.284 4.483 19.908 1.00 94.00 193 HIS A C 1
ATOM 1572 O O . HIS A 1 193 ? -15.210 4.192 20.415 1.00 94.00 193 HIS A O 1
ATOM 1578 N N . PHE A 1 194 ? -17.435 3.940 20.318 1.00 96.19 194 PHE A N 1
ATOM 1579 C CA . PHE A 1 194 ? -17.498 2.983 21.422 1.00 96.19 194 PHE A CA 1
ATOM 1580 C C . PHE A 1 194 ? -16.657 1.723 21.147 1.00 96.19 194 PHE A C 1
ATOM 1582 O O . PHE A 1 194 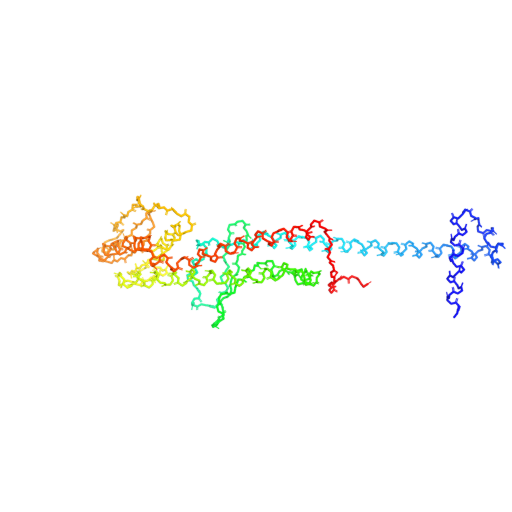? -15.707 1.479 21.886 1.00 96.19 194 PHE A O 1
ATOM 1589 N N . PRO A 1 195 ? -16.927 0.926 20.092 1.00 94.88 195 PRO A N 1
ATOM 1590 C CA . PRO A 1 195 ? -16.067 -0.207 19.768 1.00 94.88 195 PRO A CA 1
ATOM 1591 C C . PRO A 1 195 ? -14.678 0.240 19.294 1.00 94.88 195 PRO A C 1
ATOM 1593 O O . PRO A 1 195 ? -13.709 -0.474 19.539 1.00 94.88 195 PRO A O 1
ATOM 1596 N N . HIS A 1 196 ? -14.557 1.406 18.644 1.00 92.75 196 HIS A N 1
ATOM 1597 C CA . HIS A 1 196 ? -13.288 1.886 18.082 1.00 92.75 196 HIS A CA 1
ATOM 1598 C C . HIS A 1 196 ? -12.229 2.091 19.150 1.00 92.75 196 HIS A C 1
ATOM 1600 O O . HIS A 1 196 ? -11.128 1.575 19.012 1.00 92.75 196 HIS A O 1
ATOM 1606 N N . ASN A 1 197 ? -12.591 2.740 20.252 1.00 93.12 197 ASN A N 1
ATOM 1607 C CA . ASN A 1 197 ? -11.649 3.009 21.330 1.00 93.12 197 ASN A CA 1
ATOM 1608 C C . ASN A 1 197 ? -11.155 1.705 21.982 1.00 93.12 197 ASN A C 1
ATOM 1610 O O . ASN A 1 197 ? -9.982 1.599 22.329 1.00 93.12 197 ASN A O 1
ATOM 1614 N N . ILE A 1 198 ? -12.023 0.691 22.080 1.00 93.75 198 ILE A N 1
ATOM 1615 C CA . ILE A 1 198 ? -11.665 -0.648 22.576 1.00 93.75 198 ILE A CA 1
ATOM 1616 C C . ILE A 1 198 ? -10.706 -1.350 21.611 1.00 93.75 198 ILE A C 1
ATOM 1618 O O . ILE A 1 198 ? -9.722 -1.952 22.035 1.00 93.75 198 ILE A O 1
ATOM 1622 N N . TYR A 1 199 ? -10.976 -1.266 20.309 1.00 92.75 199 TYR A N 1
ATOM 1623 C CA . TYR A 1 199 ? -10.113 -1.838 19.276 1.00 92.75 199 TYR A CA 1
ATOM 1624 C C . TYR A 1 199 ? -8.737 -1.174 19.240 1.00 92.75 199 TYR A C 1
ATOM 1626 O O . TYR A 1 199 ? -7.729 -1.878 19.201 1.00 92.75 199 TYR A O 1
ATOM 1634 N N . GLU A 1 200 ? -8.696 0.159 19.256 1.00 91.19 200 GLU A N 1
ATOM 1635 C CA . GLU A 1 200 ? -7.455 0.931 19.240 1.00 91.19 200 GLU A CA 1
ATOM 1636 C C . GLU A 1 200 ? -6.605 0.621 20.471 1.00 91.19 200 GLU A C 1
ATOM 1638 O O . GLU A 1 200 ? -5.416 0.360 20.321 1.00 91.19 200 GLU A O 1
ATOM 1643 N N . ASP A 1 201 ? -7.196 0.569 21.669 1.00 91.00 201 ASP A N 1
ATOM 1644 C CA . ASP A 1 201 ? -6.457 0.234 22.891 1.00 91.00 201 ASP A CA 1
ATOM 1645 C C . ASP A 1 201 ? -5.920 -1.201 22.863 1.00 91.00 201 ASP A C 1
ATOM 1647 O O . ASP A 1 201 ? -4.731 -1.423 23.106 1.00 91.00 201 ASP A O 1
ATOM 1651 N N . ALA A 1 202 ? -6.752 -2.171 22.470 1.00 92.06 202 ALA A N 1
ATOM 1652 C CA . ALA A 1 202 ? -6.330 -3.562 22.341 1.00 92.06 202 ALA A CA 1
ATOM 1653 C C . ALA A 1 202 ? -5.192 -3.723 21.317 1.00 92.06 202 ALA A C 1
ATOM 1655 O O . ALA A 1 202 ? -4.211 -4.428 21.572 1.00 92.06 202 ALA A O 1
ATOM 1656 N N . CYS A 1 203 ? -5.272 -3.029 20.176 1.00 91.38 203 CYS A N 1
ATOM 1657 C CA . CYS A 1 203 ? -4.196 -3.000 19.190 1.00 91.38 203 CYS A CA 1
ATOM 1658 C C . CYS A 1 203 ? -2.947 -2.309 19.749 1.00 91.38 203 CYS A C 1
ATOM 1660 O O . CYS A 1 203 ? -1.848 -2.854 19.655 1.00 91.38 203 CYS A O 1
ATOM 1662 N N . ALA A 1 204 ? -3.084 -1.142 20.374 1.00 89.75 204 ALA A N 1
ATOM 1663 C CA . ALA A 1 204 ? -1.953 -0.415 20.931 1.00 89.75 204 ALA A CA 1
ATOM 1664 C C . ALA A 1 204 ? -1.206 -1.249 21.982 1.00 89.75 204 ALA A C 1
ATOM 1666 O O . ALA A 1 204 ? 0.030 -1.277 22.010 1.00 89.75 204 ALA A O 1
ATOM 1667 N N . HIS A 1 205 ? -1.951 -1.996 22.794 1.00 89.50 205 HIS A N 1
ATOM 1668 C CA . HIS A 1 205 ? -1.391 -2.939 23.742 1.00 89.50 205 HIS A CA 1
ATOM 1669 C C . HIS A 1 205 ? -0.671 -4.098 23.040 1.00 89.50 205 HIS A C 1
ATOM 1671 O O . HIS A 1 205 ? 0.514 -4.326 23.288 1.00 89.50 205 HIS A O 1
ATOM 1677 N N . ALA A 1 206 ? -1.341 -4.792 22.116 1.00 90.88 206 ALA A N 1
ATOM 1678 C CA . ALA A 1 206 ? -0.794 -5.977 21.453 1.00 90.88 206 ALA A CA 1
ATOM 1679 C C . ALA A 1 206 ? 0.421 -5.676 20.555 1.00 90.88 206 ALA A C 1
ATOM 1681 O O . ALA A 1 206 ? 1.369 -6.460 20.510 1.00 90.88 206 ALA A O 1
ATOM 1682 N N . PHE A 1 207 ? 0.402 -4.553 19.834 1.00 89.81 207 PHE A N 1
ATOM 1683 C CA . PHE A 1 207 ? 1.429 -4.201 18.851 1.00 89.81 207 PHE A CA 1
ATOM 1684 C C . PHE A 1 207 ? 2.566 -3.355 19.430 1.00 89.81 207 PHE A C 1
ATOM 1686 O O . PHE A 1 207 ? 3.692 -3.441 18.930 1.00 89.81 207 PHE A O 1
ATOM 1693 N N . PHE A 1 208 ? 2.296 -2.539 20.455 1.00 88.75 208 PHE A N 1
ATOM 1694 C CA . PHE A 1 208 ? 3.261 -1.560 20.970 1.00 88.75 208 PHE A CA 1
ATOM 1695 C C . PHE A 1 208 ? 3.524 -1.671 22.476 1.00 88.75 208 PHE A C 1
ATOM 1697 O O . PHE A 1 208 ? 4.400 -0.971 22.982 1.00 88.75 208 PHE A O 1
ATOM 1704 N N . GLY A 1 209 ? 2.808 -2.537 23.201 1.00 87.56 209 GLY A N 1
ATOM 1705 C CA . GLY A 1 209 ? 2.929 -2.662 24.657 1.00 87.56 209 GLY A CA 1
ATOM 1706 C C . GLY A 1 209 ? 2.446 -1.425 25.419 1.00 87.56 209 GLY A C 1
ATOM 1707 O O . GLY A 1 209 ? 2.828 -1.231 26.572 1.00 87.56 209 GLY A O 1
ATOM 1708 N N . TYR A 1 210 ? 1.651 -0.561 24.782 1.00 82.88 210 TYR A N 1
ATOM 1709 C CA . TYR A 1 210 ? 1.142 0.665 25.394 1.00 82.88 210 TYR A CA 1
ATOM 1710 C C . TYR A 1 210 ? -0.024 0.374 26.357 1.00 82.88 210 TYR A C 1
ATOM 1712 O O . TYR A 1 210 ? -0.756 -0.599 26.185 1.00 82.88 210 TYR A O 1
ATOM 1720 N N . THR A 1 211 ? -0.181 1.204 27.393 1.00 70.19 211 THR A N 1
ATOM 1721 C CA . THR A 1 211 ? -1.188 1.034 28.463 1.00 70.19 211 THR A CA 1
ATOM 1722 C C . THR A 1 211 ? -1.807 2.374 28.889 1.00 70.19 211 THR A C 1
ATOM 1724 O O . THR A 1 211 ? -1.796 2.726 30.066 1.00 70.19 211 THR A O 1
ATOM 1727 N N . GLY A 1 212 ? -2.258 3.190 27.933 1.00 70.81 212 GLY A N 1
ATOM 1728 C CA . GLY A 1 212 ? -2.589 4.600 28.188 1.00 70.81 212 GLY A CA 1
ATOM 1729 C C . GLY A 1 212 ? -4.024 4.932 28.582 1.00 70.81 212 GLY A C 1
ATOM 1730 O O . GLY A 1 212 ? -4.317 6.112 28.761 1.00 70.81 212 GLY A O 1
ATOM 1731 N N . TRP A 1 213 ? -4.933 3.963 28.703 1.00 76.25 213 TRP A N 1
ATOM 1732 C CA . TRP A 1 213 ? -6.334 4.284 28.999 1.00 76.25 213 TRP A CA 1
ATOM 1733 C C . TRP A 1 213 ? -6.608 4.584 30.484 1.00 76.25 213 TRP A C 1
ATOM 1735 O O . TRP A 1 213 ? -7.630 5.195 30.815 1.00 76.25 213 TRP A O 1
ATOM 1745 N N . GLU A 1 214 ? -5.684 4.202 31.373 1.00 73.94 214 GLU A N 1
ATOM 1746 C CA . GLU A 1 214 ? -5.700 4.514 32.806 1.00 73.94 214 GLU A CA 1
ATOM 1747 C C . GLU A 1 214 ? -5.544 6.031 33.011 1.00 73.94 214 GLU A C 1
ATOM 1749 O O . GLU A 1 214 ? -4.445 6.570 33.114 1.00 73.94 214 GLU A O 1
ATOM 1754 N N . GLY A 1 215 ? -6.667 6.747 33.013 1.00 78.50 215 GLY A N 1
ATOM 1755 C CA . GLY A 1 215 ? -6.701 8.210 33.096 1.00 78.50 215 GLY A CA 1
ATOM 1756 C C . GLY A 1 215 ? -7.663 8.871 32.112 1.00 78.50 215 GLY A C 1
ATOM 1757 O O . GLY A 1 215 ? -7.840 10.089 32.162 1.00 78.50 215 GLY A O 1
ATOM 1758 N N . LEU A 1 216 ? -8.317 8.097 31.241 1.00 86.06 216 LEU A N 1
ATOM 1759 C CA . LEU A 1 216 ? -9.370 8.627 30.383 1.00 86.06 216 LEU A CA 1
ATOM 1760 C C . LEU A 1 216 ? -10.560 9.078 31.239 1.00 86.06 216 LEU A C 1
ATOM 1762 O O . LEU A 1 216 ? -11.169 8.294 31.968 1.00 86.06 216 LEU A O 1
ATOM 1766 N N . ALA A 1 217 ? -10.884 10.366 31.146 1.00 91.56 217 ALA A N 1
ATOM 1767 C CA . ALA A 1 217 ? -12.024 10.949 31.833 1.00 91.56 217 ALA A CA 1
ATOM 1768 C C . ALA A 1 217 ? -13.320 10.576 31.104 1.00 91.56 217 ALA A C 1
ATOM 1770 O O . ALA A 1 217 ? -13.512 10.938 29.937 1.00 91.56 217 ALA A O 1
ATOM 1771 N N . TYR A 1 218 ? -14.199 9.872 31.814 1.00 94.88 218 TYR A N 1
ATOM 1772 C CA . TYR A 1 218 ? -15.560 9.588 31.376 1.00 94.88 218 TYR A CA 1
ATOM 1773 C C . TYR A 1 218 ? -16.529 10.567 32.031 1.00 94.88 218 TYR A C 1
ATOM 1775 O O . TYR A 1 218 ? -16.412 10.875 33.218 1.00 94.88 218 TYR A O 1
ATOM 1783 N N . GLU A 1 219 ? -17.512 11.022 31.264 1.00 97.00 219 GLU A N 1
ATOM 1784 C CA . GLU A 1 219 ? -18.612 11.836 31.770 1.00 97.00 219 GLU A CA 1
ATOM 1785 C C . GLU A 1 219 ? -19.950 11.304 31.250 1.00 97.00 219 GLU A C 1
ATOM 1787 O O . GLU A 1 219 ? -20.072 10.910 30.088 1.00 97.00 219 GLU A O 1
ATOM 1792 N N . ILE A 1 220 ? -20.965 11.309 32.116 1.00 97.06 220 ILE A N 1
ATOM 1793 C CA . ILE A 1 220 ? -22.361 11.145 31.708 1.00 97.06 220 ILE A CA 1
ATOM 1794 C C . ILE A 1 220 ? -22.980 12.538 31.726 1.00 97.06 220 ILE A C 1
ATOM 1796 O O . ILE A 1 220 ? -23.255 13.095 32.790 1.00 97.06 220 ILE A O 1
ATOM 1800 N N . ALA A 1 221 ? -23.158 13.115 30.542 1.00 96.19 221 ALA A N 1
ATOM 1801 C CA . ALA A 1 221 ? -23.714 14.449 30.361 1.00 96.19 221 ALA A CA 1
ATOM 1802 C C . ALA A 1 221 ? -25.186 14.371 29.944 1.00 96.19 221 ALA A C 1
ATOM 1804 O O . ALA A 1 221 ? -25.595 13.435 29.261 1.00 96.19 221 ALA A O 1
ATOM 1805 N N . SER A 1 222 ? -25.976 15.382 30.308 1.00 96.12 222 SER A N 1
ATOM 1806 C CA . SER A 1 222 ? -27.352 15.538 29.831 1.00 96.12 222 SER A CA 1
ATOM 1807 C C . SER A 1 222 ? -27.474 16.838 29.032 1.00 96.12 222 SER A C 1
ATOM 1809 O O . SER A 1 222 ? -27.712 17.898 29.611 1.00 96.12 222 SER A O 1
ATOM 1811 N N . PRO A 1 223 ? -27.235 16.810 27.705 1.00 93.19 223 PRO A N 1
ATOM 1812 C CA . PRO A 1 223 ? -27.273 18.024 26.888 1.00 93.19 223 PRO A CA 1
ATOM 1813 C C . PRO A 1 223 ? -28.700 18.555 26.672 1.00 93.19 223 PRO A C 1
ATOM 1815 O O . PRO A 1 223 ? -28.866 19.689 26.225 1.00 93.19 223 PRO A O 1
ATOM 1818 N N . LYS A 1 224 ? -29.727 17.736 26.936 1.00 94.19 224 LYS A N 1
ATOM 1819 C CA . LYS A 1 224 ? -31.154 18.065 26.812 1.00 94.19 224 LYS A CA 1
ATOM 1820 C C . LYS A 1 224 ? -31.935 17.303 27.895 1.00 94.19 224 LYS A C 1
ATOM 1822 O O . LYS A 1 224 ? -31.464 16.237 28.295 1.00 94.19 224 LYS A O 1
ATOM 1827 N N . PRO A 1 225 ? -33.117 17.787 28.324 1.00 95.12 225 PRO A N 1
ATOM 1828 C CA . PRO A 1 225 ? -34.002 17.017 29.197 1.00 95.12 225 PRO A CA 1
ATOM 1829 C C . PRO A 1 225 ? -34.243 15.617 28.628 1.00 95.12 225 PRO A C 1
ATOM 1831 O O . PRO A 1 225 ? -34.453 15.480 27.422 1.00 95.12 225 PRO A O 1
ATOM 1834 N N . ASP A 1 226 ? -34.164 14.603 29.488 1.00 93.88 226 ASP A N 1
ATOM 1835 C CA . ASP A 1 226 ? -34.395 13.193 29.146 1.00 93.88 226 ASP A CA 1
ATOM 1836 C C . ASP A 1 226 ? -33.495 12.655 28.023 1.00 93.88 226 ASP A C 1
ATOM 1838 O O . ASP A 1 226 ? -33.859 11.730 27.300 1.00 93.88 226 ASP A O 1
ATOM 1842 N N . TRP A 1 227 ? -32.303 13.235 27.866 1.00 96.69 227 TRP A N 1
ATOM 1843 C CA . TRP A 1 227 ? -31.277 12.746 26.957 1.00 96.69 227 TRP A CA 1
ATOM 1844 C C . TRP A 1 227 ? -29.932 12.729 27.665 1.00 96.69 227 TRP A C 1
ATOM 1846 O O . TRP A 1 227 ? -29.450 13.766 28.128 1.00 96.69 227 TRP A O 1
ATOM 1856 N N . PHE A 1 228 ? -29.321 11.554 27.732 1.00 97.69 228 PHE A N 1
ATOM 1857 C CA . PHE A 1 228 ? -28.031 11.314 28.356 1.00 97.69 228 PHE A CA 1
ATOM 1858 C C . PHE A 1 228 ? -27.027 10.848 27.308 1.00 97.69 228 PHE A C 1
ATOM 1860 O O . PHE A 1 228 ? -27.366 10.150 26.352 1.00 97.69 228 PHE A O 1
ATOM 1867 N N . GLN A 1 229 ? -25.779 11.258 27.493 1.00 97.75 229 GLN A N 1
ATOM 1868 C CA . GLN A 1 229 ? -24.656 10.892 26.647 1.00 97.75 229 GLN A CA 1
ATOM 1869 C C . GLN A 1 229 ? -23.509 10.402 27.517 1.00 97.75 229 GLN A C 1
ATOM 1871 O O . GLN A 1 229 ? -23.076 11.114 28.423 1.00 97.75 229 GLN A O 1
ATOM 18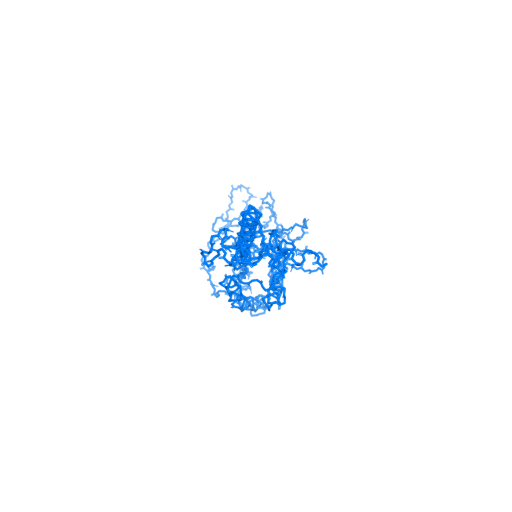76 N N . LEU A 1 230 ? -22.985 9.224 27.194 1.00 97.94 230 LEU A N 1
ATOM 1877 C CA . LEU A 1 230 ? -21.688 8.775 27.679 1.00 97.94 230 LEU A CA 1
ATOM 1878 C C . LEU A 1 230 ? -20.610 9.381 26.781 1.00 97.94 230 LEU A C 1
ATOM 1880 O O . LEU A 1 230 ? -20.622 9.150 25.569 1.00 97.94 230 LEU A O 1
ATOM 1884 N N . ARG A 1 231 ? -19.680 10.145 27.356 1.00 97.38 231 ARG A N 1
ATOM 1885 C CA . ARG A 1 231 ? -18.588 10.787 26.616 1.00 97.38 231 ARG A CA 1
ATOM 1886 C C . ARG A 1 231 ? -17.232 10.439 27.216 1.00 97.38 231 ARG A C 1
ATOM 1888 O O . ARG A 1 231 ? -17.109 10.231 28.421 1.00 97.38 231 ARG A O 1
ATOM 1895 N N . GLN A 1 232 ? -16.217 10.423 26.361 1.00 95.38 232 GLN A N 1
ATOM 1896 C CA . GLN A 1 232 ? -14.816 10.221 26.711 1.00 95.38 232 GLN A CA 1
ATOM 1897 C C . GLN A 1 232 ? -13.972 11.257 25.971 1.00 95.38 232 GLN A C 1
ATOM 1899 O O . GLN A 1 232 ? -14.008 11.326 24.743 1.00 95.38 232 GLN A O 1
ATOM 1904 N N . GLY A 1 233 ? -13.263 12.114 26.710 1.00 92.75 233 GLY A N 1
ATOM 1905 C CA . GLY A 1 233 ? -12.459 13.186 26.103 1.00 92.75 233 GLY A CA 1
ATOM 1906 C C . GLY A 1 233 ? -13.260 14.127 25.185 1.00 92.75 233 GLY A C 1
ATOM 1907 O O . GLY A 1 233 ? -12.724 14.645 24.212 1.00 92.75 233 GLY A O 1
ATOM 1908 N N . GLY A 1 234 ? -14.559 14.311 25.450 1.00 92.69 234 GLY A N 1
ATOM 1909 C CA . GLY A 1 234 ? -15.471 15.106 24.618 1.00 92.69 234 GLY A CA 1
ATOM 1910 C C . GLY A 1 234 ? -16.113 14.355 23.441 1.00 92.69 234 GLY A C 1
ATOM 1911 O O . GLY A 1 234 ? -17.076 14.867 22.860 1.00 92.69 234 GLY A O 1
ATOM 1912 N N . THR A 1 235 ? -15.663 13.138 23.132 1.00 95.25 235 THR A N 1
ATOM 1913 C CA . THR A 1 235 ? -16.251 12.265 22.106 1.00 95.25 235 THR A CA 1
ATOM 1914 C C . THR A 1 235 ? -17.409 11.466 22.688 1.00 95.25 235 THR A C 1
ATOM 1916 O O . THR A 1 235 ? -17.274 10.845 23.738 1.00 95.25 235 THR A O 1
ATOM 1919 N N . THR A 1 236 ? -18.555 11.461 22.011 1.00 96.88 236 THR A N 1
ATOM 1920 C CA . THR A 1 236 ? -19.734 10.699 22.445 1.00 96.88 236 THR A CA 1
ATOM 1921 C C . THR A 1 236 ? -19.587 9.226 22.077 1.00 96.88 236 THR A C 1
ATOM 1923 O O . THR A 1 236 ? -19.418 8.892 20.904 1.00 96.88 236 THR A O 1
ATOM 1926 N N . LEU A 1 237 ? -19.694 8.346 23.071 1.00 97.19 237 LEU A N 1
ATOM 1927 C CA . LEU A 1 237 ? -19.629 6.892 22.912 1.00 97.19 237 LEU A CA 1
ATOM 1928 C C . LEU A 1 237 ? -21.022 6.263 22.830 1.00 97.19 237 LEU A C 1
ATOM 1930 O O . LEU A 1 237 ? -21.232 5.347 22.047 1.00 97.19 237 LEU A O 1
ATOM 1934 N N . ALA A 1 238 ? -21.984 6.759 23.606 1.00 98.06 238 ALA A N 1
ATOM 1935 C CA . ALA A 1 238 ? -23.355 6.255 23.599 1.00 98.06 238 ALA A CA 1
ATOM 1936 C C . ALA A 1 238 ? -24.351 7.367 23.942 1.00 98.06 238 ALA A C 1
ATOM 1938 O O . ALA A 1 238 ? -23.982 8.368 24.566 1.00 98.06 238 ALA A O 1
ATOM 1939 N N . CYS A 1 239 ? -25.609 7.183 23.554 1.00 97.75 239 CYS A N 1
ATOM 1940 C CA . CYS A 1 239 ? -26.724 8.024 23.978 1.00 97.75 239 CYS A CA 1
ATOM 1941 C C . CYS A 1 239 ? -27.957 7.188 24.338 1.00 97.75 239 CYS A C 1
ATOM 1943 O O . CYS A 1 239 ? -28.187 6.120 23.773 1.00 97.75 239 CYS A O 1
ATOM 1945 N N . SER A 1 240 ? -28.751 7.684 25.285 1.00 97.69 240 SER A N 1
ATOM 1946 C CA . SER A 1 240 ? -30.051 7.117 25.650 1.00 97.69 240 SER A CA 1
ATOM 1947 C C . SER A 1 240 ? -30.916 8.149 26.374 1.00 97.69 240 SER A C 1
ATOM 1949 O O . SER A 1 240 ? -30.402 9.112 26.942 1.00 97.69 240 SER A O 1
ATOM 1951 N N . SER A 1 241 ? -32.231 7.936 26.403 1.00 97.00 241 SER A N 1
ATOM 1952 C CA . SER A 1 241 ? -33.142 8.668 27.286 1.00 97.00 241 SER A CA 1
ATOM 1953 C C . SER A 1 241 ? -33.134 8.171 28.736 1.00 97.00 241 SER A C 1
ATOM 1955 O O . SER A 1 241 ? -33.745 8.787 29.606 1.00 97.00 241 SER A O 1
ATOM 1957 N N . ILE A 1 242 ? -32.455 7.056 29.018 1.00 97.44 242 ILE A N 1
ATOM 1958 C CA . ILE A 1 242 ? -32.407 6.418 30.335 1.00 97.44 242 ILE A CA 1
ATOM 1959 C C . ILE A 1 242 ? -30.984 6.526 30.890 1.00 97.44 242 ILE A C 1
ATOM 1961 O O . ILE A 1 242 ? -30.034 5.994 30.314 1.00 97.44 242 ILE A O 1
ATOM 1965 N N . LYS A 1 243 ? -30.828 7.193 32.040 1.00 96.94 243 LYS A N 1
ATOM 1966 C CA . LYS A 1 243 ? -29.516 7.404 32.673 1.00 96.94 243 LYS A CA 1
ATOM 1967 C C . LYS A 1 243 ? -28.813 6.086 33.017 1.00 96.94 243 LYS A C 1
ATOM 1969 O O . LYS A 1 243 ? -27.633 5.934 32.711 1.00 96.94 243 LYS A O 1
ATOM 1974 N N . ASP A 1 244 ? -29.546 5.134 33.585 1.00 97.38 244 ASP A N 1
ATOM 1975 C CA . ASP A 1 244 ? -29.013 3.828 33.990 1.00 97.38 244 ASP A CA 1
ATOM 1976 C C . ASP A 1 244 ? -28.416 3.056 32.798 1.00 97.38 244 ASP A C 1
ATOM 1978 O O . ASP A 1 244 ? -27.466 2.293 32.957 1.00 97.38 244 ASP A O 1
ATOM 1982 N N . GLU A 1 245 ? -28.900 3.287 31.571 1.00 97.44 245 GLU A N 1
ATOM 1983 C CA . GLU A 1 245 ? -28.298 2.691 30.373 1.00 97.44 245 GLU A CA 1
ATOM 1984 C C . GLU A 1 245 ? -26.905 3.241 30.083 1.00 97.44 245 GLU A C 1
ATOM 1986 O O . GLU A 1 245 ? -26.040 2.487 29.643 1.00 97.44 245 GLU A O 1
ATOM 1991 N N . MET A 1 246 ? -26.656 4.523 30.362 1.00 97.88 246 MET A N 1
ATOM 1992 C CA . MET A 1 246 ? -25.326 5.120 30.208 1.00 97.88 246 MET A CA 1
ATOM 1993 C C . MET A 1 246 ? -24.352 4.607 31.264 1.00 97.88 246 MET A C 1
ATOM 1995 O O . MET A 1 246 ? -23.183 4.394 30.951 1.00 97.88 246 MET A O 1
ATOM 1999 N N . GLU A 1 247 ? -24.830 4.346 32.482 1.00 97.56 247 GLU A N 1
ATOM 2000 C CA . GLU A 1 247 ? -24.031 3.704 33.531 1.00 97.56 247 GLU A CA 1
ATOM 2001 C C . GLU A 1 247 ? -23.668 2.260 33.132 1.00 97.56 247 GLU A C 1
ATOM 2003 O O . GLU A 1 247 ? -22.497 1.881 33.209 1.00 97.56 247 GLU A O 1
ATOM 2008 N N . ARG A 1 248 ? -24.619 1.491 32.571 1.00 97.25 248 ARG A N 1
ATOM 2009 C CA . ARG A 1 248 ? -24.334 0.165 31.986 1.00 97.25 248 ARG A CA 1
ATOM 2010 C C . ARG A 1 248 ? -23.349 0.232 30.821 1.00 97.25 248 ARG A C 1
ATOM 2012 O O . ARG A 1 248 ? -22.455 -0.602 30.739 1.00 97.25 248 ARG A O 1
ATOM 2019 N N . CYS A 1 249 ? -23.488 1.212 29.927 1.00 98.00 249 CYS A N 1
ATOM 2020 C CA . CYS A 1 249 ? -22.564 1.397 28.807 1.00 98.00 249 CYS A CA 1
ATOM 2021 C C . CYS A 1 249 ? -21.147 1.719 29.287 1.00 98.00 249 CYS A C 1
ATOM 2023 O O . CYS A 1 249 ? -20.190 1.177 28.743 1.00 98.00 249 CYS A O 1
ATOM 2025 N N . LEU A 1 250 ? -21.008 2.567 30.310 1.00 97.56 250 LEU A N 1
ATOM 2026 C CA . LEU A 1 250 ? -19.716 2.884 30.916 1.00 97.56 250 LEU A CA 1
ATOM 2027 C C . LEU A 1 250 ? -19.063 1.628 31.498 1.00 97.56 250 LEU A C 1
ATOM 2029 O O . LEU A 1 250 ? -17.904 1.351 31.193 1.00 97.56 250 LEU A O 1
ATOM 2033 N N . GLN A 1 251 ? -19.818 0.856 32.284 1.00 97.31 251 GLN A N 1
ATOM 2034 C CA . GLN A 1 251 ? -19.332 -0.393 32.862 1.00 97.31 251 GLN A CA 1
ATOM 2035 C C . GLN A 1 251 ? -18.921 -1.388 31.767 1.00 97.31 251 GLN A C 1
ATOM 2037 O O . GLN A 1 251 ? -17.803 -1.894 31.795 1.00 97.31 251 GLN A O 1
ATOM 2042 N N . ALA A 1 252 ? -19.778 -1.613 30.767 1.00 97.75 252 ALA A N 1
ATOM 2043 C CA . ALA A 1 252 ? -19.488 -2.510 29.651 1.00 97.75 252 ALA A CA 1
ATOM 2044 C C . ALA A 1 252 ? -18.235 -2.078 28.875 1.00 97.75 252 ALA A C 1
ATOM 2046 O O . ALA A 1 252 ? -17.412 -2.921 28.529 1.00 97.75 252 ALA A O 1
ATOM 2047 N N . HIS A 1 253 ? -18.063 -0.774 28.634 1.00 96.94 253 HIS A N 1
ATOM 2048 C CA . HIS A 1 253 ? -16.878 -0.241 27.968 1.00 96.94 253 HIS A CA 1
ATOM 2049 C C . HIS A 1 253 ? -15.609 -0.543 28.772 1.00 96.94 253 HIS A C 1
ATOM 2051 O O . HIS A 1 253 ? -14.658 -1.097 28.233 1.00 96.94 253 HIS A O 1
ATOM 2057 N N . GLN A 1 254 ? -15.596 -0.219 30.068 1.00 94.94 254 GLN A N 1
ATOM 2058 C CA . GLN A 1 254 ? -14.443 -0.455 30.944 1.00 94.94 254 GLN A CA 1
ATOM 2059 C C . GLN A 1 254 ? -14.107 -1.944 31.078 1.00 94.94 254 GLN A C 1
ATOM 2061 O O . GLN A 1 254 ? -12.940 -2.315 30.983 1.00 94.94 254 GLN A O 1
ATOM 2066 N N . GLU A 1 255 ? -15.120 -2.799 31.239 1.00 94.44 255 GLU A N 1
ATOM 2067 C CA . GLU A 1 255 ? -14.941 -4.253 31.257 1.00 94.44 255 GLU A CA 1
ATOM 2068 C C . GLU A 1 255 ? -14.324 -4.756 29.953 1.00 94.44 255 GLU A C 1
ATOM 2070 O O . GLU A 1 255 ? -13.384 -5.538 29.989 1.00 94.44 255 GLU A O 1
ATOM 2075 N N . MET A 1 256 ? -14.811 -4.299 28.797 1.00 94.81 256 MET A N 1
ATOM 2076 C CA . MET A 1 256 ? -14.271 -4.722 27.504 1.00 94.81 256 MET A CA 1
ATOM 2077 C C . MET A 1 256 ? -12.830 -4.252 27.283 1.00 94.81 256 MET A C 1
ATOM 2079 O O . MET A 1 256 ? -12.026 -5.033 26.777 1.00 94.81 256 MET A O 1
ATOM 2083 N N . MET A 1 257 ? -12.495 -3.018 27.675 1.00 92.50 257 MET A N 1
ATOM 2084 C CA . MET A 1 257 ? -11.116 -2.507 27.638 1.00 92.50 257 MET A CA 1
ATOM 2085 C C . MET A 1 257 ? -10.185 -3.410 28.458 1.00 92.50 257 MET A C 1
ATOM 2087 O O . MET A 1 257 ? -9.142 -3.843 27.974 1.00 92.50 257 MET A O 1
ATOM 2091 N N . GLU A 1 258 ? -10.590 -3.761 29.680 1.00 91.06 258 GLU A N 1
ATOM 2092 C CA . GLU A 1 258 ? -9.795 -4.627 30.552 1.00 91.06 258 GLU A CA 1
ATOM 2093 C C . GLU A 1 258 ? -9.732 -6.076 30.039 1.00 91.06 258 GLU A C 1
ATOM 2095 O O . GLU A 1 258 ? -8.663 -6.686 30.038 1.00 91.06 258 GLU A O 1
ATOM 2100 N N . GLU A 1 259 ? -10.841 -6.639 29.550 1.00 91.31 259 GLU A N 1
ATOM 2101 C CA . GLU A 1 259 ? -10.914 -8.007 29.011 1.00 91.31 259 GLU A CA 1
ATOM 2102 C C . GLU A 1 259 ? -9.978 -8.212 27.807 1.00 91.31 259 GLU A C 1
ATOM 2104 O O . GLU A 1 259 ? -9.297 -9.241 27.710 1.00 91.31 259 GLU A O 1
ATOM 2109 N N . HIS A 1 260 ? -9.945 -7.248 26.881 1.00 90.19 260 HIS A N 1
ATOM 2110 C CA . HIS A 1 260 ? -9.116 -7.319 25.670 1.00 90.19 260 HIS A CA 1
ATOM 2111 C C . HIS A 1 260 ? -7.651 -6.948 25.914 1.00 90.19 260 HIS A C 1
ATOM 2113 O O . HIS A 1 260 ? -6.798 -7.271 25.089 1.00 90.19 260 HIS A O 1
ATOM 2119 N N . ARG A 1 261 ? -7.344 -6.354 27.070 1.00 84.38 261 ARG A N 1
ATOM 2120 C CA . ARG A 1 261 ? -5.978 -6.096 27.535 1.00 84.38 261 ARG A CA 1
ATOM 2121 C C . ARG A 1 261 ? -5.385 -7.271 28.314 1.00 84.38 261 ARG A C 1
ATOM 2123 O O . ARG A 1 261 ? -4.244 -7.651 28.079 1.00 84.38 261 ARG A O 1
ATOM 2130 N N . SER A 1 262 ? -6.142 -7.814 29.267 1.00 73.88 262 SER A N 1
ATOM 2131 C CA . SER A 1 262 ? -5.640 -8.736 30.298 1.00 73.88 262 SER A CA 1
ATOM 2132 C C . SER A 1 262 ? -5.641 -10.210 29.893 1.00 73.88 262 SER A C 1
ATOM 2134 O O . SER A 1 262 ? -4.893 -11.002 30.469 1.00 73.88 262 SER A O 1
ATOM 2136 N N . SER A 1 263 ? -6.479 -10.619 28.935 1.00 61.06 263 SER A N 1
ATOM 2137 C CA . SER A 1 263 ? -6.641 -12.044 28.644 1.00 61.06 263 SER A CA 1
ATOM 2138 C C . SER A 1 263 ? -5.623 -12.558 27.624 1.00 61.06 263 SER A C 1
ATOM 2140 O O . SER A 1 263 ? -5.684 -12.256 26.433 1.00 61.06 263 SER A O 1
ATOM 2142 N N . ASP A 1 264 ? -4.731 -13.438 28.085 1.00 65.19 264 ASP A N 1
ATOM 2143 C CA . ASP A 1 264 ? -3.809 -14.204 27.233 1.00 65.19 264 ASP A CA 1
ATOM 2144 C C . ASP A 1 264 ? -4.530 -14.962 26.098 1.00 65.19 264 ASP A C 1
ATOM 2146 O O . ASP A 1 264 ? -3.954 -15.178 25.029 1.00 65.19 264 ASP A O 1
ATOM 2150 N N . GLU A 1 265 ? -5.791 -15.356 26.311 1.00 63.84 265 GLU A N 1
ATOM 2151 C CA . GLU A 1 265 ? -6.622 -16.048 25.319 1.00 63.84 265 GLU A CA 1
ATOM 2152 C C . GLU A 1 265 ? -7.272 -15.130 24.275 1.00 63.84 265 GLU A C 1
ATOM 2154 O O . GLU A 1 265 ? -7.412 -15.567 23.140 1.00 63.84 265 GLU A O 1
ATOM 2159 N N . ARG A 1 266 ? -7.656 -13.877 24.571 1.00 63.84 266 ARG A N 1
ATOM 2160 C CA . ARG A 1 266 ? -8.170 -12.967 23.515 1.00 63.84 266 ARG A CA 1
ATOM 2161 C C . ARG A 1 266 ? -7.067 -12.151 22.866 1.00 63.84 266 ARG A C 1
ATOM 2163 O O . ARG A 1 266 ? -7.153 -11.860 21.674 1.00 63.84 266 ARG A O 1
ATOM 2170 N N . ALA A 1 267 ? -5.954 -11.958 23.576 1.00 64.50 267 ALA A N 1
ATOM 2171 C CA . ALA A 1 267 ? -4.678 -11.671 22.942 1.00 64.50 267 ALA A CA 1
ATOM 2172 C C . ALA A 1 267 ? -4.369 -12.700 21.843 1.00 64.50 267 ALA A C 1
ATOM 2174 O O . ALA A 1 267 ? -3.697 -12.347 20.890 1.00 64.50 267 ALA A O 1
ATOM 2175 N N . LEU A 1 268 ? -4.888 -13.936 21.902 1.00 72.62 268 LEU A N 1
ATOM 2176 C CA . LEU A 1 268 ? -4.696 -14.947 20.859 1.00 72.62 268 LEU A CA 1
ATOM 2177 C C . LEU A 1 268 ? -5.259 -14.537 19.488 1.00 72.62 268 LEU A C 1
ATOM 2179 O O . LEU A 1 268 ? -4.644 -14.867 18.472 1.00 72.62 268 LEU A O 1
ATOM 2183 N N . GLU A 1 269 ? -6.361 -13.780 19.442 1.00 82.19 269 GLU A N 1
ATOM 2184 C CA . GLU A 1 269 ? -6.923 -13.280 18.179 1.00 82.19 269 GLU A CA 1
ATOM 2185 C C . GLU A 1 269 ? -6.006 -12.227 17.540 1.00 82.19 269 GLU A C 1
ATOM 2187 O O . GLU A 1 269 ? -5.696 -12.307 16.349 1.00 82.19 269 GLU A O 1
ATOM 2192 N N . LEU A 1 270 ? -5.473 -11.298 18.341 1.00 90.25 270 LEU A N 1
ATOM 2193 C CA . LEU A 1 270 ? -4.499 -10.309 17.871 1.00 90.25 270 LEU A CA 1
ATOM 2194 C C . LEU A 1 270 ? -3.083 -10.879 17.702 1.00 90.25 270 LEU A C 1
ATOM 2196 O O . LEU A 1 270 ? -2.344 -10.392 16.851 1.00 90.25 270 LEU A O 1
ATOM 2200 N N . ARG A 1 271 ? -2.694 -11.933 18.431 1.00 89.75 271 ARG A N 1
ATOM 2201 C CA . ARG A 1 271 ? -1.371 -12.585 18.332 1.00 89.75 271 ARG A CA 1
ATOM 2202 C C . ARG A 1 271 ? -1.105 -13.035 16.910 1.00 89.75 271 ARG A C 1
ATOM 2204 O O . ARG A 1 271 ? -0.031 -12.769 16.383 1.00 89.75 271 ARG A O 1
ATOM 2211 N N . LYS A 1 272 ? -2.104 -13.630 16.255 1.00 92.25 272 LYS A N 1
ATOM 2212 C CA . LYS A 1 272 ? -1.989 -14.017 14.848 1.00 92.25 272 LYS A CA 1
ATOM 2213 C C . LYS A 1 272 ? -1.731 -12.805 13.949 1.00 92.25 272 LYS A C 1
ATOM 2215 O O . LYS A 1 272 ? -0.871 -12.872 13.073 1.00 92.25 272 LYS A O 1
ATOM 2220 N N . ALA A 1 273 ? -2.420 -11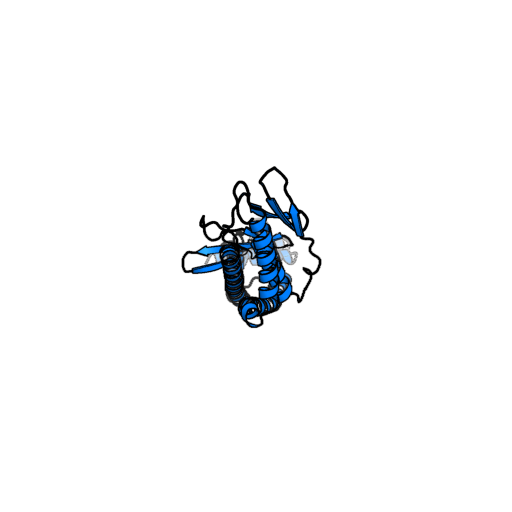.685 14.172 1.00 92.75 273 ALA A N 1
ATOM 2221 C CA . ALA A 1 273 ? -2.176 -10.449 13.428 1.00 92.75 273 ALA A CA 1
ATOM 2222 C C . ALA A 1 273 ? -0.769 -9.874 13.704 1.00 92.75 273 ALA A C 1
ATOM 2224 O O . ALA A 1 273 ? -0.082 -9.476 12.763 1.00 92.75 273 ALA A O 1
ATOM 2225 N N . VAL A 1 274 ? -0.301 -9.899 14.958 1.00 93.31 274 VAL A N 1
ATOM 2226 C CA . VAL A 1 274 ? 1.056 -9.487 15.366 1.00 93.31 274 VAL A CA 1
ATOM 2227 C C . VAL A 1 274 ? 2.129 -10.354 14.698 1.00 93.31 274 VAL A C 1
ATOM 2229 O O . VAL A 1 274 ? 3.097 -9.826 14.148 1.00 93.31 274 VAL A O 1
ATOM 2232 N N . GLU A 1 275 ? 1.945 -11.674 14.673 1.00 94.88 275 GLU A N 1
ATOM 2233 C CA . GLU A 1 275 ? 2.842 -12.611 13.988 1.00 94.88 275 GLU A CA 1
ATOM 2234 C C . GLU A 1 275 ? 2.895 -12.340 12.478 1.00 94.88 275 GLU A C 1
ATOM 2236 O O . GLU A 1 275 ? 3.977 -12.268 11.888 1.00 94.88 275 GLU A O 1
ATOM 2241 N N . ILE A 1 276 ? 1.736 -12.137 11.838 1.00 95.19 276 ILE A N 1
ATOM 2242 C CA . ILE A 1 276 ? 1.680 -11.794 10.412 1.00 95.19 276 ILE A CA 1
ATOM 2243 C C . ILE A 1 276 ? 2.367 -10.445 10.154 1.00 95.19 276 ILE A C 1
ATOM 2245 O O . ILE A 1 276 ? 3.105 -10.334 9.174 1.00 95.19 276 ILE A O 1
ATOM 2249 N N . LEU A 1 277 ? 2.197 -9.448 11.030 1.00 94.31 277 LEU A N 1
ATOM 2250 C CA . LEU A 1 277 ? 2.894 -8.164 10.923 1.00 94.31 277 LEU A CA 1
ATOM 2251 C C . LEU A 1 277 ? 4.418 -8.334 11.000 1.00 94.31 277 LEU A C 1
ATOM 2253 O O . LEU A 1 277 ? 5.145 -7.686 10.245 1.00 94.31 277 LEU A O 1
ATOM 2257 N N . GLY A 1 278 ? 4.909 -9.221 11.870 1.00 95.44 278 GLY A N 1
ATOM 2258 C CA . GLY A 1 278 ? 6.325 -9.592 11.925 1.00 95.44 278 GLY A CA 1
ATOM 2259 C C . GLY A 1 278 ? 6.837 -10.106 10.575 1.00 95.44 278 GLY A C 1
ATOM 2260 O O . GLY A 1 278 ? 7.844 -9.612 10.067 1.00 95.44 278 GLY A O 1
ATOM 2261 N N . HIS A 1 279 ? 6.092 -11.019 9.943 1.00 97.06 279 HIS A N 1
ATOM 2262 C CA . HIS A 1 279 ? 6.423 -11.527 8.608 1.00 97.06 279 HIS A CA 1
ATOM 2263 C C . HIS A 1 279 ? 6.348 -10.451 7.513 1.00 97.06 279 HIS A C 1
ATOM 2265 O O . HIS A 1 279 ? 7.176 -10.450 6.603 1.00 97.06 279 HIS A O 1
ATOM 2271 N N . LEU A 1 280 ? 5.382 -9.528 7.579 1.00 95.69 280 LEU A N 1
ATOM 2272 C CA . LEU A 1 280 ? 5.281 -8.413 6.630 1.00 95.69 280 LEU A CA 1
ATOM 2273 C C . LEU A 1 280 ? 6.513 -7.510 6.694 1.00 95.69 280 LEU A C 1
ATOM 2275 O O . LEU A 1 280 ? 7.122 -7.238 5.658 1.00 95.69 280 LEU A O 1
ATOM 2279 N N . LYS A 1 281 ? 6.939 -7.139 7.906 1.00 95.38 281 LYS A N 1
ATOM 2280 C CA . LYS A 1 281 ? 8.157 -6.348 8.126 1.00 95.38 281 LYS A CA 1
ATOM 2281 C C . LYS A 1 281 ? 9.406 -7.077 7.628 1.00 95.38 281 LYS A C 1
ATOM 2283 O O . LYS A 1 281 ? 10.267 -6.461 7.002 1.00 95.38 281 LYS A O 1
ATOM 2288 N N . GLU A 1 282 ? 9.506 -8.389 7.841 1.00 96.94 282 GLU A N 1
ATOM 2289 C CA . GLU A 1 282 ? 10.603 -9.183 7.276 1.00 96.94 282 GLU A CA 1
ATOM 2290 C C . GLU A 1 282 ? 10.597 -9.125 5.737 1.00 96.94 282 GLU A C 1
ATOM 2292 O O . GLU A 1 282 ? 11.623 -8.836 5.116 1.00 96.94 282 GLU A O 1
ATOM 2297 N N . LEU A 1 283 ? 9.438 -9.328 5.104 1.00 97.06 283 LEU A N 1
ATOM 2298 C CA . LEU A 1 283 ? 9.294 -9.248 3.649 1.00 97.06 283 LEU A CA 1
ATOM 2299 C C . LEU A 1 283 ? 9.653 -7.856 3.110 1.00 97.06 283 LEU A C 1
ATOM 2301 O O . LEU A 1 283 ? 10.357 -7.772 2.106 1.00 97.06 283 LEU A O 1
ATOM 2305 N N . GLU A 1 284 ? 9.263 -6.777 3.788 1.00 95.25 284 GLU A N 1
ATOM 2306 C CA . GLU A 1 284 ? 9.659 -5.402 3.447 1.00 95.25 284 GLU A CA 1
ATOM 2307 C C . GLU A 1 284 ? 11.175 -5.225 3.429 1.00 95.25 284 GLU A C 1
ATOM 2309 O O . GLU A 1 284 ? 11.731 -4.727 2.446 1.00 95.25 284 GLU A O 1
ATOM 2314 N N . THR A 1 285 ? 11.865 -5.703 4.472 1.00 96.31 285 THR A N 1
ATOM 2315 C CA . THR A 1 285 ? 13.333 -5.622 4.545 1.00 96.31 285 THR A CA 1
ATOM 2316 C C . THR A 1 285 ? 14.032 -6.433 3.455 1.00 96.31 285 THR A C 1
ATOM 2318 O O . THR A 1 285 ? 15.154 -6.100 3.076 1.00 96.31 285 THR A O 1
ATOM 2321 N N . ARG A 1 286 ? 13.371 -7.460 2.905 1.00 97.56 286 ARG A N 1
ATOM 2322 C CA . ARG A 1 286 ? 13.878 -8.272 1.788 1.00 97.56 286 ARG A CA 1
ATOM 2323 C C . ARG A 1 286 ? 13.554 -7.671 0.420 1.00 97.56 286 ARG A C 1
ATOM 2325 O O . ARG A 1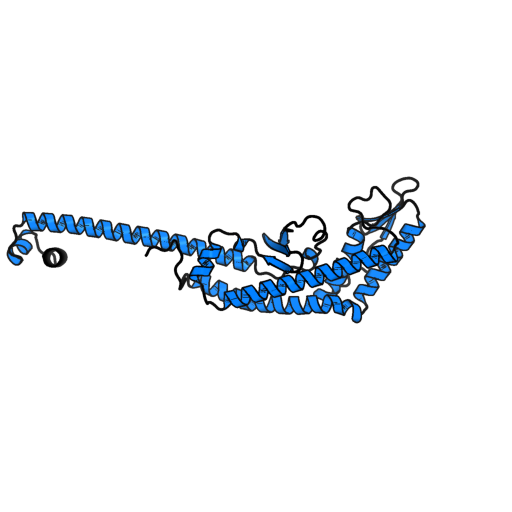 286 ? 14.379 -7.748 -0.486 1.00 97.56 286 ARG A O 1
ATOM 2332 N N . ILE A 1 287 ? 12.377 -7.066 0.257 1.00 96.62 287 ILE A N 1
ATOM 2333 C CA . ILE A 1 287 ? 11.938 -6.451 -1.005 1.00 96.62 287 ILE A CA 1
ATOM 2334 C C . ILE A 1 287 ? 12.666 -5.124 -1.253 1.00 96.62 287 ILE A C 1
ATOM 2336 O O . ILE A 1 287 ? 13.082 -4.856 -2.382 1.00 96.62 287 ILE A O 1
ATOM 2340 N N . ALA A 1 288 ? 12.850 -4.293 -0.223 1.00 95.62 288 ALA A N 1
ATOM 2341 C CA . ALA A 1 288 ? 13.410 -2.953 -0.392 1.00 95.62 288 ALA A CA 1
ATOM 2342 C C . ALA A 1 288 ? 14.815 -2.937 -1.042 1.00 95.62 288 ALA A C 1
ATOM 2344 O O . ALA A 1 288 ? 15.011 -2.158 -1.980 1.00 95.62 288 ALA A O 1
ATOM 2345 N N . PRO A 1 289 ? 15.780 -3.799 -0.655 1.00 96.31 289 PRO A N 1
ATOM 2346 C CA . PRO A 1 289 ? 17.084 -3.876 -1.318 1.00 96.31 289 PRO A CA 1
ATOM 2347 C C . PRO A 1 289 ? 17.004 -4.329 -2.780 1.00 96.31 289 PRO A C 1
ATOM 2349 O O . PRO A 1 289 ? 17.795 -3.881 -3.610 1.00 96.31 289 PRO A O 1
ATOM 2352 N N . GLU A 1 290 ? 16.048 -5.197 -3.119 1.00 96.00 290 GLU A N 1
ATOM 2353 C CA . GLU A 1 290 ? 15.846 -5.683 -4.486 1.00 96.00 290 GLU A CA 1
ATOM 2354 C C . GLU A 1 290 ? 15.337 -4.572 -5.413 1.00 96.00 290 GLU A C 1
ATOM 2356 O O . GLU A 1 290 ? 15.870 -4.388 -6.513 1.00 96.00 290 GLU A O 1
ATOM 2361 N N . LEU A 1 291 ? 14.369 -3.780 -4.942 1.00 95.69 291 LEU A N 1
ATOM 2362 C CA . LEU A 1 291 ? 13.884 -2.592 -5.648 1.00 95.69 291 LEU A CA 1
ATOM 2363 C C . LEU A 1 291 ? 14.984 -1.534 -5.784 1.00 95.69 291 LEU A C 1
ATOM 2365 O O . LEU A 1 291 ? 15.202 -1.003 -6.873 1.00 95.69 291 LEU A O 1
ATOM 2369 N N . GLU A 1 292 ? 15.743 -1.283 -4.715 1.00 95.75 292 GLU A N 1
ATOM 2370 C CA . GLU A 1 292 ? 16.853 -0.329 -4.745 1.00 95.75 292 GLU A CA 1
ATOM 2371 C C . GLU A 1 292 ? 17.950 -0.756 -5.729 1.00 95.75 292 GLU A C 1
ATOM 2373 O O . GLU A 1 292 ? 18.469 0.059 -6.494 1.00 95.75 292 GLU A O 1
ATOM 2378 N N . ARG A 1 293 ? 18.261 -2.054 -5.791 1.00 95.44 293 ARG A N 1
ATOM 2379 C CA . ARG A 1 293 ? 19.213 -2.609 -6.757 1.00 95.44 293 ARG A CA 1
ATOM 2380 C C . ARG A 1 293 ? 18.762 -2.386 -8.200 1.00 95.44 293 ARG A C 1
ATOM 2382 O O . ARG A 1 293 ? 19.601 -2.070 -9.044 1.00 95.44 293 ARG A O 1
ATOM 2389 N N . LEU A 1 294 ? 17.470 -2.553 -8.491 1.00 94.31 294 LEU A N 1
ATOM 2390 C CA . LEU A 1 294 ? 16.914 -2.288 -9.823 1.00 94.31 294 LEU A CA 1
ATOM 2391 C C . LEU A 1 294 ? 17.007 -0.804 -10.183 1.00 94.31 294 LEU A C 1
ATOM 2393 O O . LEU A 1 294 ? 17.472 -0.465 -11.273 1.00 94.31 294 LEU A O 1
ATOM 2397 N N . ARG A 1 295 ? 16.658 0.070 -9.234 1.00 94.81 295 ARG A N 1
ATOM 2398 C CA . ARG A 1 295 ? 16.731 1.527 -9.385 1.00 94.81 295 ARG A CA 1
ATOM 2399 C C . ARG A 1 295 ? 18.158 2.010 -9.663 1.00 94.81 295 ARG A C 1
ATOM 2401 O O . ARG A 1 295 ? 18.377 2.772 -10.602 1.00 94.81 295 ARG A O 1
ATOM 2408 N N . LEU A 1 296 ? 19.138 1.544 -8.883 1.00 93.62 296 LEU A N 1
ATOM 2409 C CA . LEU A 1 296 ? 20.537 1.973 -8.996 1.00 93.62 296 LEU A CA 1
ATOM 2410 C C . LEU A 1 296 ? 21.208 1.485 -10.278 1.00 93.62 296 LEU A C 1
ATOM 2412 O O . LEU A 1 296 ? 21.949 2.238 -10.907 1.00 93.62 296 LEU A O 1
ATOM 2416 N N . LYS A 1 297 ? 20.954 0.236 -10.683 1.00 92.12 297 LYS A N 1
ATOM 2417 C CA . LYS A 1 297 ? 21.564 -0.302 -11.903 1.00 92.12 297 LYS A CA 1
ATOM 2418 C C . LYS A 1 297 ? 21.019 0.366 -13.160 1.00 92.12 297 LYS A C 1
ATOM 2420 O O . LYS A 1 297 ? 21.728 0.394 -14.161 1.00 92.12 297 LYS A O 1
ATOM 2425 N N . ARG A 1 298 ? 19.775 0.867 -13.127 1.00 88.81 298 ARG A N 1
ATOM 2426 C CA . ARG A 1 298 ? 19.046 1.359 -14.311 1.00 88.81 298 ARG A CA 1
ATOM 2427 C C . ARG A 1 298 ? 19.064 0.352 -15.469 1.00 88.81 298 ARG A C 1
ATOM 2429 O O . ARG A 1 298 ? 18.963 0.733 -16.632 1.00 88.81 298 ARG A O 1
ATOM 2436 N N . THR A 1 299 ? 19.226 -0.935 -15.153 1.00 84.50 299 THR A N 1
ATOM 2437 C CA . THR A 1 299 ? 19.219 -2.023 -16.124 1.00 84.50 299 THR A CA 1
ATOM 2438 C C . THR A 1 299 ? 17.969 -2.856 -15.929 1.00 84.50 299 THR A C 1
ATOM 2440 O O . THR A 1 299 ? 17.718 -3.429 -14.870 1.00 84.50 299 THR A O 1
ATOM 2443 N N . PHE A 1 300 ? 17.189 -2.920 -16.997 1.00 92.00 300 PHE A N 1
ATOM 2444 C CA . PHE A 1 300 ? 15.964 -3.687 -17.078 1.00 92.00 300 PHE A CA 1
ATOM 2445 C C . PHE A 1 300 ? 16.228 -4.850 -18.043 1.00 92.00 300 PHE A C 1
ATOM 2447 O O . PHE A 1 300 ? 16.410 -4.606 -19.234 1.00 92.00 300 PHE A O 1
ATOM 2454 N N . PRO A 1 301 ? 16.379 -6.094 -17.548 1.00 87.81 301 PRO A N 1
ATOM 2455 C CA . PRO A 1 301 ? 16.882 -7.207 -18.361 1.00 87.81 301 PRO A CA 1
ATOM 2456 C C . PRO A 1 301 ? 15.905 -7.680 -19.450 1.00 87.81 301 PRO A C 1
ATOM 2458 O O . PRO A 1 301 ? 16.319 -8.378 -20.374 1.00 87.81 301 PRO A O 1
ATOM 2461 N N . GLY A 1 302 ? 14.619 -7.339 -19.341 1.00 92.12 302 GLY A N 1
ATOM 2462 C CA . GLY A 1 302 ? 13.585 -7.689 -20.310 1.00 92.12 302 GLY A CA 1
ATOM 2463 C C . GLY A 1 302 ? 13.368 -6.648 -21.412 1.00 92.12 302 GLY A C 1
ATOM 2464 O O . GLY A 1 302 ? 14.133 -5.707 -21.605 1.00 92.12 302 GLY A O 1
ATOM 2465 N N . ARG A 1 303 ? 12.281 -6.842 -22.162 1.00 93.31 303 ARG A N 1
ATOM 2466 C CA . ARG A 1 303 ? 11.731 -5.874 -23.118 1.00 93.31 303 ARG A CA 1
ATOM 2467 C C . ARG A 1 303 ? 10.238 -5.722 -22.846 1.00 93.31 303 ARG A C 1
ATOM 2469 O O . ARG A 1 303 ? 9.600 -6.673 -22.394 1.00 93.31 303 ARG A O 1
ATOM 2476 N N . CYS A 1 304 ? 9.695 -4.545 -23.134 1.00 95.88 304 CYS A N 1
ATOM 2477 C CA . CYS A 1 304 ? 8.255 -4.300 -23.128 1.00 95.88 304 CYS A CA 1
ATOM 2478 C C . CYS A 1 304 ? 7.754 -3.926 -24.526 1.00 95.88 304 CYS A C 1
ATOM 2480 O O . CYS A 1 304 ? 8.552 -3.671 -25.425 1.00 95.88 304 CYS A O 1
ATOM 2482 N N . ASP A 1 305 ? 6.436 -3.848 -24.673 1.00 94.25 305 ASP A N 1
ATOM 2483 C CA . ASP A 1 305 ? 5.716 -3.489 -25.904 1.00 94.25 305 ASP A CA 1
ATOM 2484 C C . ASP A 1 305 ? 6.131 -2.149 -26.541 1.00 94.25 305 ASP A C 1
ATOM 2486 O O . ASP A 1 305 ? 5.978 -1.967 -27.743 1.00 94.25 305 ASP A O 1
ATOM 2490 N N . VAL A 1 306 ? 6.668 -1.218 -25.748 1.00 92.94 306 VAL A N 1
ATOM 2491 C CA . VAL A 1 306 ? 7.160 0.090 -26.227 1.00 92.94 306 VAL A CA 1
ATOM 2492 C C . VAL A 1 306 ? 8.671 0.178 -26.428 1.00 92.94 306 VAL A C 1
ATOM 2494 O O . VAL A 1 306 ? 9.170 1.232 -26.825 1.00 92.94 306 VAL A O 1
ATOM 2497 N N . CYS A 1 307 ? 9.427 -0.883 -26.138 1.00 92.38 307 CYS A N 1
ATOM 2498 C CA . CYS A 1 307 ? 10.854 -0.872 -26.438 1.00 92.38 307 CYS A CA 1
ATOM 2499 C C . CYS A 1 307 ? 11.055 -0.980 -27.961 1.00 92.38 307 CYS A C 1
ATOM 2501 O O . CYS A 1 307 ? 10.468 -1.872 -28.567 1.00 92.38 307 CYS A O 1
ATOM 2503 N N . PRO A 1 308 ? 11.880 -0.117 -28.579 1.00 84.81 308 PRO A N 1
ATOM 2504 C CA . PRO A 1 308 ? 12.237 -0.250 -29.986 1.00 84.81 308 PRO A CA 1
ATOM 2505 C C . PRO A 1 308 ? 12.929 -1.596 -30.242 1.00 84.81 308 PRO A C 1
ATOM 2507 O O . PRO A 1 308 ? 13.732 -2.046 -29.416 1.00 84.81 308 PRO A O 1
ATOM 2510 N N . ASP A 1 309 ? 12.593 -2.217 -31.375 1.00 79.12 309 ASP A N 1
ATOM 2511 C CA . ASP A 1 309 ? 13.111 -3.527 -31.795 1.00 79.12 309 ASP A CA 1
ATOM 2512 C C . ASP A 1 309 ? 14.624 -3.541 -32.061 1.00 79.12 309 ASP A C 1
ATOM 2514 O O . ASP A 1 309 ? 15.127 -2.633 -32.769 1.00 79.12 309 ASP A O 1
#